Protein AF-A0A1I1UMF0-F1 (afdb_monomer_lite)

Foldseek 3Di:
DDDDDDDDPDDDDDPPPPPPQFDQDPFKGWLDKDLLLWQDDDPNHRDFQFFAWDAPDQQWIWTAGQPFQKIFIWRQDDNARDGDIDGPDMDGDDDDHDDADDDWAFACPPADDCVVPPDCVVPDPNNDTDTDDRGDPLSGNQSPAAFLDDDSHSSDARWRYKDKADAHCDDPLGRFIWMKIWHGQNPDPRRTTMITIMRGDRPDNPD

Sequence (207 aa):
MAVAVAAGLGGWWLAGSGNEDRACSPEVSLVDYSDALDKVGHGGRPVAGLSAMAFTGPGRALILADKTPVVYEVGLGGTGRELAPEITDSTALRDTGGVPLRLYALSLAEAPDVSGVASLYGAPPDVFPHKRLPADIADCPSLGATAREPQPNPLLDTIEGMTPGGAVADGADAGRRLLHLVSDDNAGSHQTTRLYALAVDLPDQTG

Organism: NCBI:txid910347

InterPro domains:
  IPR027372 Phytase-like domain [PF13449] (98-186)

pLDDT: mean 75.15, std 17.71, range [21.77, 94.19]

Secondary structure (DSSP, 8-state):
------------------SSTTEEETTEEEEEEE-TTTT-EETTEE---EEEEEEEETTEEEEEESSS-EEEEEE--SSSS----EEEEEEE------------EE--TT----TT-S--TT--GGGSPPEE----GGGS--TT---SS--SSTT-SEEEEEEEEEE--SSTTTTPEEEEEEEE-TT-TT----EEEEEE-PPP---

Structure (mmCIF, N/CA/C/O backbone):
data_AF-A0A1I1UMF0-F1
#
_entry.id   AF-A0A1I1UMF0-F1
#
loop_
_atom_site.group_PDB
_atom_site.id
_atom_site.type_symbol
_atom_site.label_atom_id
_atom_site.label_alt_id
_atom_site.label_comp_id
_atom_site.label_asym_id
_atom_site.label_entity_id
_atom_site.label_seq_id
_atom_site.pdbx_PDB_ins_code
_atom_site.Cartn_x
_atom_site.Cartn_y
_atom_site.Cartn_z
_atom_site.occupancy
_atom_site.B_iso_or_equiv
_atom_site.auth_seq_id
_atom_site.auth_comp_id
_atom_site.auth_asym_id
_atom_site.auth_atom_id
_atom_site.pdbx_PDB_model_num
ATOM 1 N N . MET A 1 1 ? -32.240 11.174 -59.531 1.00 31.05 1 MET A N 1
ATOM 2 C CA . MET A 1 1 ? -32.965 12.405 -59.151 1.00 31.05 1 MET A CA 1
ATOM 3 C C . MET A 1 1 ? -32.540 12.733 -57.726 1.00 31.05 1 MET A C 1
ATOM 5 O O . MET A 1 1 ? -32.612 11.846 -56.888 1.00 31.05 1 MET A O 1
ATOM 9 N N . ALA A 1 2 ? -31.945 13.904 -57.497 1.00 26.91 2 ALA A N 1
ATOM 10 C CA . ALA A 1 2 ? -31.337 14.289 -56.220 1.00 26.91 2 ALA A CA 1
ATOM 11 C C . ALA A 1 2 ? -32.382 14.770 -55.204 1.00 26.91 2 ALA A C 1
ATOM 13 O O . ALA A 1 2 ? -33.321 15.431 -55.632 1.00 26.91 2 ALA A O 1
ATOM 14 N N . VAL A 1 3 ? -32.144 14.545 -53.903 1.00 23.70 3 VAL A N 1
ATOM 15 C CA . VAL A 1 3 ? -32.354 15.532 -52.821 1.00 23.70 3 VAL A CA 1
ATOM 16 C C . VAL A 1 3 ? -31.358 15.237 -51.689 1.00 23.70 3 VAL A C 1
ATOM 18 O O . VAL A 1 3 ? -31.217 14.093 -51.265 1.00 23.70 3 VAL A O 1
ATOM 21 N N . ALA A 1 4 ? -30.693 16.283 -51.201 1.00 21.77 4 ALA A N 1
ATOM 22 C CA . ALA A 1 4 ? -29.981 16.345 -49.927 1.00 21.77 4 ALA A CA 1
ATOM 23 C C . ALA A 1 4 ? -30.646 17.420 -49.051 1.00 21.77 4 ALA A C 1
ATOM 25 O O . ALA A 1 4 ? -31.061 18.430 -49.613 1.00 21.77 4 ALA A O 1
ATOM 26 N N . VAL A 1 5 ? -30.677 17.252 -47.719 1.00 25.55 5 VAL A N 1
ATOM 27 C CA . VAL A 1 5 ? -30.711 18.346 -46.717 1.00 25.55 5 VAL A CA 1
ATOM 28 C C . VAL A 1 5 ? -29.994 17.882 -45.436 1.00 25.55 5 VAL A C 1
ATOM 30 O O . VAL A 1 5 ? -30.019 16.701 -45.099 1.00 25.55 5 VAL A O 1
ATOM 33 N N . ALA A 1 6 ? -29.318 18.823 -44.773 1.00 27.77 6 ALA A N 1
ATOM 34 C CA . ALA A 1 6 ? -28.280 18.656 -43.760 1.00 27.77 6 ALA A CA 1
ATOM 35 C C . ALA A 1 6 ? -28.700 18.995 -42.308 1.00 27.77 6 ALA A C 1
ATOM 37 O O . ALA A 1 6 ? -29.717 19.639 -42.076 1.00 27.77 6 ALA A O 1
ATOM 38 N N . ALA A 1 7 ? -27.766 18.665 -41.402 1.00 31.23 7 ALA A N 1
ATOM 39 C CA . ALA A 1 7 ? -27.430 19.266 -40.102 1.00 31.23 7 ALA A CA 1
ATOM 40 C C . ALA A 1 7 ? -28.297 18.973 -38.859 1.00 31.23 7 ALA A C 1
ATOM 42 O O . ALA A 1 7 ? -29.387 19.499 -38.670 1.00 31.23 7 ALA A O 1
ATOM 43 N N . GLY A 1 8 ? -27.667 18.258 -37.922 1.00 27.25 8 GLY A N 1
ATOM 44 C CA . GLY A 1 8 ? -27.933 18.308 -36.489 1.00 27.25 8 GLY A CA 1
ATOM 45 C C . GLY A 1 8 ? -26.649 17.960 -35.735 1.00 27.25 8 GLY A C 1
ATOM 46 O O . GLY A 1 8 ? -26.326 16.788 -35.573 1.00 27.25 8 GLY A O 1
ATOM 47 N N . LEU A 1 9 ? -25.889 18.976 -35.318 1.00 49.28 9 LEU A N 1
ATOM 48 C CA . LEU A 1 9 ? -24.845 18.826 -34.303 1.00 49.28 9 LEU A CA 1
ATOM 49 C C . LEU A 1 9 ? -25.555 18.638 -32.960 1.00 49.28 9 LEU A C 1
ATOM 51 O O . LEU A 1 9 ? -26.065 19.594 -32.383 1.00 49.28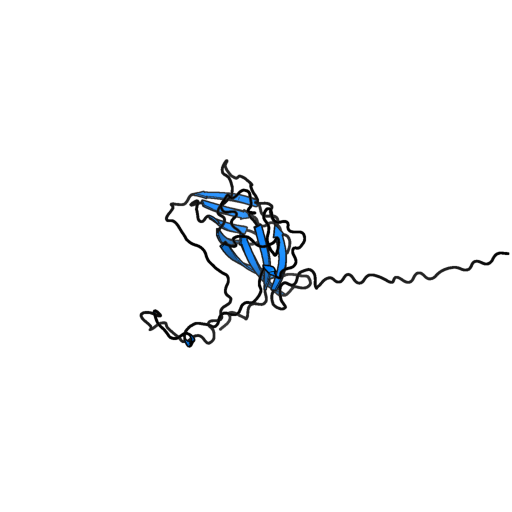 9 LEU A O 1
ATOM 55 N N . GLY A 1 10 ? -25.623 17.398 -32.492 1.00 33.56 10 GLY A N 1
ATOM 56 C CA . GLY A 1 10 ? -26.129 17.046 -31.172 1.00 33.56 10 GLY A CA 1
ATOM 57 C C . GLY A 1 10 ? -25.308 15.881 -30.656 1.00 33.56 10 GLY A C 1
ATOM 58 O O . GLY A 1 10 ? -25.445 14.768 -31.155 1.00 33.56 10 GLY A O 1
ATOM 59 N N . GLY A 1 11 ? -24.402 16.168 -29.722 1.00 43.94 11 GLY A N 1
ATOM 60 C CA . GLY A 1 11 ? -23.523 15.186 -29.105 1.00 43.94 11 GLY A CA 1
ATOM 61 C C . GLY A 1 11 ? -24.309 14.185 -28.273 1.00 43.94 11 GLY A C 1
ATOM 62 O O . GLY A 1 11 ? -25.081 14.576 -27.403 1.00 43.94 11 GLY A O 1
ATOM 63 N N . TRP A 1 12 ? -24.093 12.906 -28.553 1.00 35.22 12 TRP A N 1
ATOM 64 C CA . TRP A 1 12 ? -24.495 11.796 -27.704 1.00 35.22 12 TRP A CA 1
ATOM 65 C C . TRP A 1 12 ? -23.378 10.747 -27.748 1.00 35.22 12 TRP A C 1
ATOM 67 O O . TRP A 1 12 ? -22.776 10.542 -28.803 1.00 35.22 12 TRP A O 1
ATOM 77 N N . TRP A 1 13 ? -23.186 10.085 -26.600 1.00 34.31 13 TRP A N 1
ATOM 78 C CA . TRP A 1 13 ? -22.324 8.920 -26.328 1.00 34.31 13 TRP A CA 1
ATOM 79 C C . TRP A 1 13 ? -20.825 9.279 -26.194 1.00 34.31 13 TRP A C 1
ATOM 81 O O . TRP A 1 13 ? -20.196 9.703 -27.151 1.00 34.31 13 TRP A O 1
ATOM 91 N N . LEU A 1 14 ? -20.161 9.190 -25.037 1.00 39.47 14 LEU A N 1
ATOM 92 C CA . LEU A 1 14 ? -20.304 8.289 -23.892 1.00 39.47 14 LEU A CA 1
ATOM 93 C C . LEU A 1 14 ? -20.134 9.080 -22.583 1.00 39.47 14 LEU A C 1
ATOM 95 O O . LEU A 1 14 ? -19.123 9.753 -22.389 1.00 39.47 14 LEU A O 1
ATOM 99 N N . ALA A 1 15 ? -21.088 8.956 -21.662 1.00 40.22 15 ALA A N 1
ATOM 100 C CA . ALA A 1 15 ? -20.767 9.126 -20.253 1.00 40.22 15 ALA A CA 1
ATOM 101 C C . ALA A 1 15 ? -19.815 7.976 -19.896 1.00 40.22 15 ALA A C 1
ATOM 103 O O . ALA A 1 15 ? -20.229 6.819 -19.886 1.00 40.22 15 ALA A O 1
ATOM 104 N N . GLY A 1 16 ? -18.529 8.280 -19.713 1.00 34.62 16 GLY A N 1
ATOM 105 C CA . GLY A 1 16 ? -17.573 7.312 -19.192 1.00 34.62 16 GLY A CA 1
ATOM 106 C C . GLY A 1 16 ? -18.023 6.876 -17.801 1.00 34.62 16 GLY A C 1
ATOM 107 O O . GLY A 1 16 ? -18.199 7.709 -16.912 1.00 34.62 16 GLY A O 1
ATOM 108 N N . SER A 1 17 ? -18.241 5.576 -17.644 1.00 44.75 17 SER A N 1
ATOM 109 C CA . SER A 1 17 ? -18.496 4.858 -16.397 1.00 44.75 17 SER A CA 1
ATOM 110 C C . SER A 1 17 ? -17.285 4.962 -15.464 1.00 44.75 17 SER A C 1
ATOM 112 O O . SER A 1 17 ? -16.497 4.039 -15.338 1.00 44.75 17 SER A O 1
ATOM 114 N N . GLY A 1 18 ? -17.078 6.121 -14.847 1.00 46.53 18 GLY A N 1
ATOM 115 C CA . GLY A 1 18 ? -15.848 6.423 -14.109 1.00 46.53 18 GLY A CA 1
ATOM 116 C C . GLY A 1 18 ? -15.833 6.023 -12.633 1.00 46.53 18 GLY A C 1
ATOM 117 O O . GLY A 1 18 ? -15.130 6.688 -11.879 1.00 46.53 18 GLY A O 1
ATOM 118 N N . ASN A 1 19 ? -16.617 5.032 -12.190 1.00 49.53 19 ASN A N 1
ATOM 119 C CA . ASN A 1 19 ? -16.706 4.723 -10.751 1.00 49.53 19 ASN A CA 1
ATOM 120 C C . ASN A 1 19 ? -16.691 3.233 -10.368 1.00 49.53 19 ASN A C 1
ATOM 122 O O . ASN A 1 19 ? -16.415 2.920 -9.216 1.00 49.53 19 ASN A O 1
ATOM 126 N N . GLU A 1 20 ? -16.937 2.306 -11.298 1.00 52.66 20 GLU A N 1
ATOM 127 C CA . GLU A 1 20 ? -16.911 0.862 -10.994 1.00 52.66 20 GLU A CA 1
ATOM 128 C C . GLU A 1 20 ? -15.515 0.243 -11.186 1.00 52.66 20 GLU A C 1
ATOM 130 O O . GLU A 1 20 ? -15.185 -0.747 -10.543 1.00 52.66 20 GLU A O 1
ATOM 135 N N . ASP A 1 21 ? -14.638 0.884 -11.964 1.00 66.69 21 ASP A N 1
ATOM 136 C CA . ASP A 1 21 ? -13.335 0.318 -12.351 1.00 66.69 21 ASP A CA 1
ATOM 137 C C . ASP A 1 21 ? -12.251 0.380 -11.256 1.00 66.69 21 ASP A C 1
ATOM 139 O O . ASP A 1 21 ? -11.121 -0.042 -11.493 1.00 66.69 21 ASP A O 1
ATOM 143 N N . ARG A 1 22 ? -12.553 0.917 -10.063 1.00 74.56 22 ARG A N 1
ATOM 144 C CA . ARG A 1 22 ? -11.583 1.088 -8.954 1.00 74.56 22 ARG A CA 1
ATOM 145 C C . ARG A 1 22 ? -12.045 0.549 -7.600 1.00 74.56 22 ARG A C 1
ATOM 147 O O . ARG A 1 22 ? -11.236 0.459 -6.680 1.00 74.56 22 ARG A O 1
ATOM 154 N N . ALA A 1 23 ? -13.322 0.215 -7.435 1.00 86.00 23 ALA A N 1
ATOM 155 C CA . ALA A 1 23 ? -13.858 -0.203 -6.143 1.00 86.00 23 ALA A CA 1
ATOM 156 C C . ALA A 1 23 ? -13.515 -1.670 -5.844 1.00 86.00 23 ALA A C 1
ATOM 158 O O . ALA A 1 23 ? -13.840 -2.550 -6.631 1.00 86.00 23 ALA A O 1
ATOM 159 N N . CYS A 1 24 ? -12.893 -1.928 -4.692 1.00 82.38 24 CYS A N 1
ATOM 160 C CA . CYS A 1 24 ? -12.729 -3.281 -4.150 1.00 82.38 24 CYS A CA 1
ATOM 161 C C . CYS A 1 24 ? -13.938 -3.673 -3.285 1.00 82.38 24 CYS A C 1
ATOM 163 O O . CYS A 1 24 ? -14.332 -4.831 -3.219 1.00 82.38 24 CYS A O 1
ATOM 165 N N . SER A 1 25 ? -14.519 -2.686 -2.599 1.00 83.56 25 SER A N 1
ATOM 166 C CA . SER A 1 25 ? -15.743 -2.773 -1.803 1.00 83.56 25 SER A CA 1
ATOM 167 C C . SER A 1 25 ? -16.380 -1.376 -1.699 1.00 83.56 25 SER A C 1
ATOM 169 O O . SER A 1 25 ? -15.766 -0.395 -2.132 1.00 83.56 25 SER A O 1
ATOM 171 N N . PRO A 1 26 ? -17.586 -1.223 -1.121 1.00 82.19 26 PRO A N 1
ATOM 172 C CA . PRO A 1 26 ? -18.145 0.102 -0.849 1.00 82.19 26 PRO A CA 1
ATOM 173 C C . PRO A 1 26 ? -17.230 0.972 0.028 1.00 82.19 26 PRO A C 1
ATOM 175 O O . PRO A 1 26 ? -17.191 2.186 -0.143 1.00 82.19 26 PRO A O 1
ATOM 178 N N . GLU A 1 27 ? -16.468 0.362 0.944 1.00 81.06 27 GLU A N 1
ATOM 179 C CA . GLU A 1 27 ? -15.586 1.061 1.887 1.00 81.06 27 GLU A CA 1
ATOM 180 C C . GLU A 1 27 ? -14.113 1.115 1.461 1.00 81.06 27 GLU A C 1
ATOM 182 O O . GLU A 1 27 ? -13.313 1.735 2.170 1.00 81.06 27 GLU A O 1
ATOM 187 N N . VAL A 1 28 ? -13.734 0.523 0.319 1.00 81.25 28 VAL A N 1
ATOM 188 C CA . VAL A 1 28 ? -12.343 0.513 -0.169 1.00 81.25 28 VAL A CA 1
ATOM 189 C C . VAL A 1 28 ? -12.262 0.611 -1.693 1.00 81.25 28 VAL A C 1
ATOM 191 O O . VAL A 1 28 ? -12.871 -0.179 -2.413 1.00 81.25 28 VAL A O 1
ATOM 194 N N . SER A 1 29 ? -11.426 1.518 -2.197 1.00 88.06 29 SER A N 1
ATOM 195 C CA . SER A 1 29 ? -11.127 1.637 -3.632 1.00 88.06 29 SER A CA 1
ATOM 196 C C . SER A 1 29 ? -9.621 1.671 -3.886 1.00 88.06 29 SER A C 1
ATOM 198 O O . SER A 1 29 ? -8.889 2.358 -3.176 1.00 88.06 29 SER A O 1
ATOM 200 N N . LEU A 1 30 ? -9.148 0.942 -4.899 1.00 86.31 30 LEU A N 1
ATOM 201 C CA . LEU A 1 30 ? -7.756 0.979 -5.342 1.00 86.31 30 LEU A CA 1
ATOM 202 C C . LEU A 1 30 ? -7.518 2.245 -6.173 1.00 86.31 30 LEU A C 1
ATOM 204 O O . LEU A 1 30 ? -8.124 2.453 -7.224 1.00 86.31 30 LEU A O 1
ATOM 208 N N . VAL A 1 31 ? -6.651 3.115 -5.662 1.00 86.56 31 VAL A N 1
ATOM 209 C CA . VAL A 1 31 ? -6.335 4.422 -6.245 1.00 86.56 31 VAL A CA 1
ATOM 210 C C . VAL A 1 31 ? -5.283 4.289 -7.338 1.00 86.56 31 VAL A C 1
ATOM 212 O O . VAL A 1 31 ? -5.498 4.832 -8.421 1.00 86.56 31 VAL A O 1
ATOM 215 N N . ASP A 1 32 ? -4.187 3.585 -7.041 1.00 87.19 32 ASP A N 1
ATOM 216 C CA . ASP A 1 32 ? -3.065 3.340 -7.950 1.00 87.19 32 ASP A CA 1
ATOM 217 C C . ASP A 1 32 ? -2.189 2.173 -7.455 1.00 87.19 32 ASP A C 1
ATOM 219 O O . ASP A 1 32 ? -2.265 1.782 -6.281 1.00 87.19 32 ASP A O 1
ATOM 223 N N . TYR A 1 33 ? -1.345 1.636 -8.338 1.00 89.69 33 TYR A N 1
ATOM 224 C CA . TYR A 1 33 ? -0.281 0.695 -7.992 1.00 89.69 33 TYR A CA 1
ATOM 225 C C . TYR A 1 33 ? 1.004 1.020 -8.758 1.00 89.69 33 TYR A C 1
ATOM 227 O O . TYR A 1 33 ? 0.965 1.552 -9.864 1.00 89.69 33 TYR A O 1
ATOM 235 N N . SER A 1 34 ? 2.156 0.661 -8.190 1.00 91.19 34 SER A N 1
ATOM 236 C CA . SER A 1 34 ? 3.435 0.835 -8.876 1.00 91.19 34 SER A CA 1
ATOM 237 C C . SER A 1 34 ? 4.378 -0.338 -8.656 1.00 91.19 34 SER A C 1
ATOM 239 O O . SER A 1 34 ? 4.617 -0.750 -7.519 1.00 91.19 34 SER A O 1
ATOM 241 N N . ASP A 1 35 ? 4.953 -0.803 -9.764 1.00 91.25 35 ASP A N 1
ATOM 242 C CA . ASP A 1 35 ? 5.994 -1.834 -9.826 1.00 91.25 35 ASP A CA 1
ATOM 243 C C . ASP A 1 35 ? 7.382 -1.197 -10.065 1.00 91.25 35 ASP A C 1
ATOM 245 O O . ASP A 1 35 ? 8.331 -1.872 -10.451 1.00 91.25 35 ASP A O 1
ATOM 249 N N . ALA A 1 36 ? 7.532 0.122 -9.869 1.00 92.38 36 ALA A N 1
ATOM 250 C CA . ALA A 1 36 ? 8.767 0.848 -10.195 1.00 92.38 36 ALA A CA 1
ATOM 251 C C . ALA A 1 36 ? 9.984 0.435 -9.347 1.00 92.38 36 ALA A C 1
ATOM 253 O O . ALA A 1 36 ? 11.118 0.702 -9.738 1.00 92.38 36 ALA A O 1
ATOM 254 N N . LEU A 1 37 ? 9.759 -0.228 -8.209 1.00 91.62 37 LEU A N 1
ATOM 255 C CA . LEU A 1 37 ? 10.816 -0.812 -7.381 1.00 91.62 37 LEU A CA 1
ATOM 256 C C . LEU A 1 37 ? 11.057 -2.302 -7.680 1.00 91.62 37 LEU A C 1
ATOM 258 O O . LEU A 1 37 ? 11.921 -2.916 -7.054 1.00 91.62 37 LEU A O 1
ATOM 262 N N . ASP A 1 38 ? 10.331 -2.902 -8.625 1.00 90.19 38 ASP A N 1
ATOM 263 C CA . ASP A 1 38 ? 10.491 -4.316 -8.948 1.00 90.19 38 ASP A CA 1
ATOM 264 C C . ASP A 1 38 ? 11.866 -4.583 -9.570 1.00 90.19 38 ASP A C 1
ATOM 266 O O . ASP A 1 38 ? 12.233 -4.042 -10.616 1.00 90.19 38 ASP A O 1
ATOM 270 N N . LYS A 1 39 ? 12.641 -5.439 -8.899 1.00 88.94 39 LYS A N 1
ATOM 271 C CA . LYS A 1 39 ? 13.998 -5.856 -9.294 1.00 88.94 39 LYS A CA 1
ATOM 272 C C . LYS A 1 39 ? 14.975 -4.699 -9.529 1.00 88.94 39 LYS A C 1
ATOM 274 O O . LYS A 1 39 ? 15.965 -4.864 -10.249 1.00 88.94 39 LYS A O 1
ATOM 279 N N . VAL A 1 40 ? 14.741 -3.544 -8.910 1.00 90.75 40 VAL A N 1
ATOM 280 C CA . VAL A 1 40 ? 15.705 -2.441 -8.936 1.00 90.75 40 VAL A CA 1
ATOM 281 C C . VAL A 1 40 ? 16.848 -2.696 -7.954 1.00 90.75 40 VAL A C 1
ATOM 283 O O . VAL A 1 40 ? 16.750 -3.505 -7.031 1.00 90.75 40 VAL A O 1
ATOM 286 N N . GLY A 1 41 ? 17.967 -2.005 -8.159 1.00 87.31 41 GLY A N 1
ATOM 287 C CA . GLY A 1 41 ? 19.100 -2.024 -7.240 1.00 87.31 41 GLY A CA 1
ATOM 288 C C . GLY A 1 41 ? 19.403 -0.632 -6.700 1.00 87.31 41 GLY A C 1
ATOM 289 O O . GLY A 1 41 ? 19.242 0.359 -7.407 1.00 87.31 41 GLY A O 1
ATOM 290 N N . HIS A 1 42 ? 19.902 -0.561 -5.468 1.00 87.25 42 HIS A N 1
ATOM 291 C CA . HIS A 1 42 ? 20.393 0.666 -4.845 1.00 87.25 42 HIS A CA 1
ATOM 292 C C . HIS A 1 42 ? 21.724 0.385 -4.134 1.00 87.25 42 HIS A C 1
ATOM 294 O O . HIS A 1 42 ? 21.885 -0.643 -3.475 1.00 87.25 42 HIS A O 1
ATOM 300 N N . GLY A 1 43 ? 22.725 1.253 -4.316 1.00 83.12 43 GLY A N 1
ATOM 301 C CA . GLY A 1 43 ? 24.051 1.062 -3.706 1.00 83.12 43 GLY A CA 1
ATOM 302 C C . GLY A 1 43 ? 24.738 -0.265 -4.076 1.00 83.12 43 GLY A C 1
ATOM 303 O O . GLY A 1 43 ? 25.481 -0.824 -3.272 1.00 83.12 43 GLY A O 1
ATOM 304 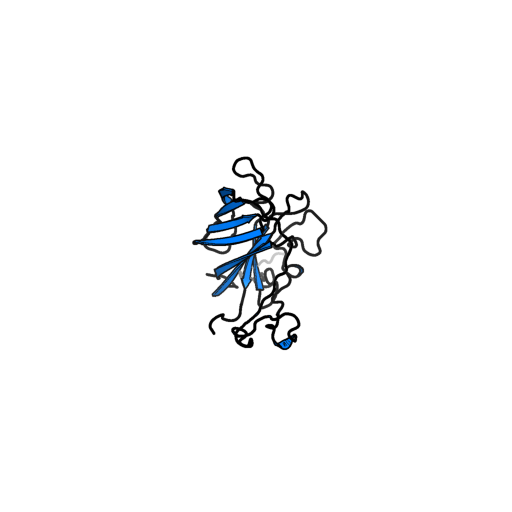N N . GLY A 1 44 ? 24.460 -0.807 -5.270 1.00 81.69 44 GLY A N 1
ATOM 305 C CA . GLY A 1 44 ? 25.000 -2.093 -5.733 1.00 81.69 44 GLY A CA 1
ATOM 306 C C . GLY A 1 44 ? 24.348 -3.333 -5.107 1.00 81.69 44 GLY A C 1
ATOM 307 O O . GLY A 1 44 ? 24.864 -4.436 -5.283 1.00 81.69 44 GLY A O 1
ATOM 308 N N . ARG A 1 45 ? 23.233 -3.176 -4.384 1.00 80.50 45 ARG A N 1
ATOM 309 C CA . ARG A 1 45 ? 22.452 -4.272 -3.799 1.00 80.50 45 ARG A CA 1
ATOM 310 C C . ARG A 1 45 ? 21.048 -4.305 -4.406 1.00 80.50 45 ARG A C 1
ATOM 312 O O . ARG A 1 45 ? 20.497 -3.234 -4.657 1.00 80.50 45 ARG A O 1
ATOM 319 N N . PRO A 1 46 ? 20.460 -5.489 -4.631 1.00 84.81 46 PRO A N 1
ATOM 320 C CA . PRO A 1 46 ? 19.046 -5.596 -4.971 1.00 84.81 46 PRO A CA 1
ATOM 321 C C . PRO A 1 46 ? 18.173 -4.967 -3.882 1.00 84.81 46 PRO A C 1
ATOM 323 O O . PRO A 1 46 ? 18.484 -5.083 -2.695 1.00 84.81 46 PRO A O 1
ATOM 326 N N . VAL A 1 47 ? 17.094 -4.311 -4.293 1.00 86.75 47 VAL A N 1
ATOM 327 C CA . VAL A 1 47 ? 16.001 -3.901 -3.410 1.00 86.75 47 VAL A CA 1
ATOM 328 C C . VAL A 1 47 ? 15.023 -5.069 -3.344 1.00 86.75 47 VAL A C 1
ATOM 330 O O . VAL A 1 47 ? 14.476 -5.466 -4.368 1.00 86.75 47 VAL A O 1
ATOM 333 N N . ALA A 1 48 ? 14.872 -5.651 -2.156 1.00 83.19 48 ALA A N 1
ATOM 334 C CA . ALA A 1 48 ? 14.049 -6.830 -1.888 1.00 83.19 48 ALA A CA 1
ATOM 335 C C . ALA A 1 48 ? 13.726 -6.899 -0.386 1.00 83.19 48 ALA A C 1
ATOM 337 O O . ALA A 1 48 ? 14.369 -6.209 0.415 1.00 83.19 48 ALA A O 1
ATOM 338 N N . GLY A 1 49 ? 12.789 -7.753 0.015 1.00 78.50 49 GLY A N 1
ATOM 339 C CA . GLY A 1 49 ? 12.454 -7.971 1.427 1.00 78.50 49 GLY A CA 1
ATOM 340 C C . GLY A 1 49 ? 11.531 -6.905 2.020 1.00 78.50 49 GLY A C 1
ATOM 341 O O . GLY A 1 49 ? 11.478 -6.782 3.238 1.00 78.50 49 GLY A O 1
ATOM 342 N N . LEU A 1 50 ? 10.893 -6.047 1.216 1.00 85.62 50 LEU A N 1
ATOM 343 C CA . LEU A 1 50 ? 10.237 -4.818 1.691 1.00 85.62 50 LEU A CA 1
ATOM 344 C C . LEU A 1 50 ? 8.980 -5.112 2.524 1.00 85.62 50 LEU A C 1
ATOM 346 O O . LEU A 1 50 ? 7.940 -5.452 1.970 1.00 85.62 50 LEU A O 1
ATOM 350 N N . SER A 1 51 ? 9.057 -4.898 3.842 1.00 77.25 51 SER A N 1
ATOM 351 C CA . SER A 1 51 ? 8.096 -5.523 4.761 1.00 77.25 51 SER A CA 1
ATOM 352 C C . SER A 1 51 ? 7.465 -4.618 5.805 1.00 77.25 51 SER A C 1
ATOM 354 O O . SER A 1 51 ? 6.408 -4.927 6.329 1.00 77.25 51 SER A O 1
ATOM 356 N N . ALA A 1 52 ? 8.045 -3.470 6.131 1.00 79.44 52 ALA A N 1
ATOM 357 C CA . ALA A 1 52 ? 7.384 -2.513 7.015 1.00 79.44 52 ALA A CA 1
ATOM 358 C C . ALA A 1 52 ? 7.588 -1.104 6.490 1.00 79.44 52 ALA A C 1
ATOM 360 O O . ALA A 1 52 ? 8.701 -0.739 6.149 1.00 79.44 52 ALA A O 1
ATOM 361 N N . MET A 1 53 ? 6.526 -0.302 6.435 1.00 86.56 53 MET A N 1
ATOM 362 C CA . MET A 1 53 ? 6.569 1.058 5.901 1.00 86.56 53 MET A CA 1
ATOM 363 C C . MET A 1 53 ? 6.111 2.065 6.959 1.00 86.56 53 MET A C 1
ATOM 365 O O . MET A 1 53 ? 5.161 1.805 7.692 1.00 86.56 53 MET A O 1
ATOM 369 N N . ALA A 1 54 ? 6.752 3.232 7.007 1.00 83.44 54 ALA A N 1
ATOM 370 C CA . ALA A 1 54 ? 6.324 4.369 7.817 1.00 83.44 54 ALA A CA 1
ATOM 371 C C . ALA A 1 54 ? 6.543 5.690 7.071 1.00 83.44 54 ALA A C 1
AT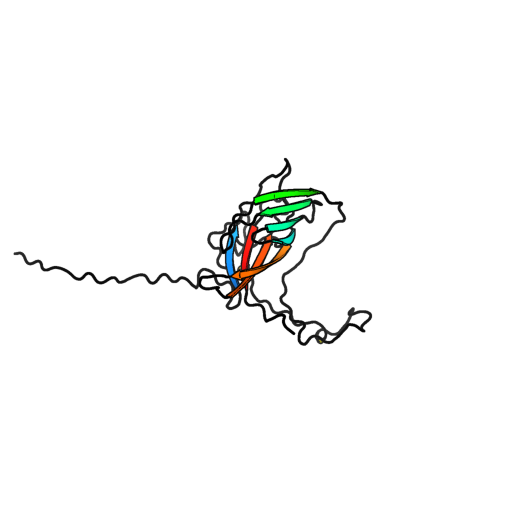OM 373 O O . ALA A 1 54 ? 7.600 5.902 6.484 1.00 83.44 54 ALA A O 1
ATOM 374 N N . PHE A 1 55 ? 5.583 6.613 7.121 1.00 83.31 55 PHE A N 1
ATOM 375 C CA . PHE A 1 55 ? 5.770 7.952 6.555 1.00 83.31 55 PHE A CA 1
ATOM 376 C C . PHE A 1 55 ? 6.753 8.796 7.369 1.00 83.31 55 PHE A C 1
ATOM 378 O O . PHE A 1 55 ? 6.696 8.829 8.597 1.00 83.31 55 PHE A O 1
ATOM 385 N N . THR A 1 56 ? 7.600 9.552 6.671 1.00 81.19 56 THR A N 1
ATOM 386 C CA . THR A 1 56 ? 8.474 10.580 7.267 1.00 81.19 56 THR A CA 1
ATOM 387 C C . THR A 1 56 ? 8.103 11.996 6.837 1.00 81.19 56 THR A C 1
ATOM 389 O O . THR A 1 56 ? 8.580 12.967 7.422 1.00 81.19 56 THR A O 1
ATOM 392 N N . GLY A 1 57 ? 7.221 12.133 5.845 1.00 81.81 57 GLY A N 1
ATOM 393 C CA . GLY A 1 57 ? 6.674 13.405 5.389 1.00 81.81 57 GLY A CA 1
ATOM 394 C C . GLY A 1 57 ? 5.814 13.243 4.133 1.00 81.81 57 GLY A C 1
ATOM 395 O O . GLY A 1 57 ? 5.631 12.122 3.652 1.00 81.81 57 GLY A O 1
ATOM 396 N N . PRO A 1 58 ? 5.285 14.348 3.576 1.00 81.06 58 PRO A N 1
ATOM 397 C CA . PRO A 1 58 ? 4.553 14.316 2.313 1.00 81.06 58 PRO A CA 1
ATOM 398 C C . PRO A 1 58 ? 5.390 13.657 1.209 1.00 81.06 58 PRO A C 1
ATOM 400 O O . PRO A 1 58 ? 6.507 14.097 0.939 1.00 81.06 58 PRO A O 1
ATOM 403 N N . GLY A 1 59 ? 4.864 12.584 0.612 1.00 85.50 59 GLY A N 1
ATOM 404 C CA . GLY A 1 59 ? 5.539 11.838 -0.454 1.00 85.50 59 GLY A CA 1
ATOM 405 C C . GLY A 1 59 ? 6.831 11.130 -0.027 1.00 85.50 59 GLY A C 1
ATOM 406 O O . GLY A 1 59 ? 7.635 10.797 -0.892 1.00 85.50 59 GLY A O 1
ATOM 407 N N . ARG A 1 60 ? 7.068 10.918 1.277 1.00 88.12 60 ARG A N 1
ATOM 408 C CA . ARG A 1 60 ? 8.292 10.283 1.795 1.00 88.12 60 ARG A CA 1
ATOM 409 C C . ARG A 1 60 ? 7.986 9.194 2.811 1.00 88.12 60 ARG A C 1
ATOM 411 O O . ARG A 1 60 ? 7.257 9.433 3.774 1.00 88.12 60 ARG A O 1
ATOM 418 N N . ALA A 1 61 ? 8.614 8.038 2.647 1.00 89.88 61 ALA A N 1
ATOM 419 C CA . ALA A 1 61 ? 8.499 6.908 3.554 1.00 89.88 61 ALA A CA 1
ATOM 420 C C . ALA A 1 61 ? 9.866 6.305 3.898 1.00 89.88 61 ALA A C 1
ATOM 422 O O . ALA A 1 61 ? 10.839 6.453 3.163 1.00 89.88 61 ALA A O 1
ATOM 423 N N . LEU A 1 62 ? 9.919 5.610 5.028 1.00 88.31 62 LEU A N 1
ATOM 424 C CA . LEU A 1 62 ? 10.929 4.614 5.352 1.00 88.31 62 LEU A CA 1
ATOM 425 C C . LEU A 1 62 ? 10.322 3.237 5.107 1.00 88.31 62 LEU A C 1
ATOM 427 O O . LEU A 1 62 ? 9.186 3.004 5.521 1.00 88.31 62 LEU A O 1
ATOM 431 N N . ILE A 1 63 ? 11.071 2.333 4.480 1.00 88.81 63 ILE A N 1
ATOM 432 C CA . ILE A 1 63 ? 10.687 0.930 4.320 1.00 88.81 63 ILE A CA 1
ATOM 433 C C . ILE A 1 63 ? 11.768 0.032 4.924 1.00 88.81 63 ILE A C 1
ATOM 435 O O . ILE A 1 63 ? 12.901 0.022 4.456 1.00 88.81 63 ILE A O 1
ATOM 439 N N . LEU A 1 64 ? 11.427 -0.715 5.967 1.00 81.69 64 LEU A N 1
ATOM 440 C CA . LEU A 1 64 ? 12.257 -1.746 6.577 1.00 81.69 64 LEU A CA 1
ATOM 441 C C . LEU A 1 64 ? 12.085 -3.071 5.828 1.00 81.69 64 LEU A C 1
ATOM 443 O O . LEU A 1 64 ? 10.956 -3.485 5.552 1.00 81.69 64 LEU A O 1
ATOM 447 N N . ALA A 1 65 ? 13.205 -3.738 5.556 1.00 81.38 65 ALA A N 1
ATOM 448 C CA . ALA A 1 65 ? 13.217 -5.096 5.044 1.00 81.38 65 ALA A CA 1
ATOM 449 C C . ALA A 1 65 ? 13.245 -6.153 6.170 1.00 81.38 65 ALA A C 1
ATOM 451 O O . ALA A 1 65 ? 13.827 -5.920 7.229 1.00 81.38 65 ALA A O 1
ATOM 452 N N . ASP A 1 66 ? 12.602 -7.302 5.963 1.00 63.66 66 ASP A N 1
ATOM 453 C CA . ASP A 1 66 ? 12.426 -8.365 6.971 1.00 63.66 66 ASP A CA 1
ATOM 454 C C . ASP A 1 66 ? 13.608 -9.353 7.047 1.00 63.66 66 ASP A C 1
ATOM 456 O O . ASP A 1 66 ? 14.001 -9.783 8.132 1.00 63.66 66 ASP A O 1
ATOM 460 N N . LYS A 1 67 ? 14.196 -9.698 5.894 1.00 65.19 67 LYS A N 1
ATOM 461 C CA . LYS A 1 67 ? 15.288 -10.679 5.718 1.00 65.19 67 LYS A CA 1
ATOM 462 C C . LYS A 1 67 ? 16.641 -10.049 5.475 1.00 65.19 67 LYS A C 1
ATOM 464 O O . LYS A 1 67 ? 17.668 -10.727 5.480 1.00 65.19 67 LYS A O 1
ATOM 469 N N . THR A 1 68 ? 16.647 -8.749 5.225 1.00 65.00 68 THR A N 1
ATOM 470 C CA . THR A 1 68 ? 17.866 -7.961 5.221 1.00 65.00 68 THR A CA 1
ATOM 471 C C . THR A 1 68 ? 17.679 -6.856 6.235 1.00 65.00 68 THR A C 1
ATOM 473 O O . THR A 1 68 ? 16.631 -6.218 6.252 1.00 65.00 68 THR A O 1
ATOM 476 N N . PRO A 1 69 ? 18.661 -6.602 7.104 1.00 72.12 69 PRO A N 1
ATOM 477 C CA . PRO A 1 69 ? 18.507 -5.549 8.075 1.00 72.12 69 PRO A CA 1
ATOM 478 C C . PRO A 1 69 ? 18.808 -4.237 7.348 1.00 72.12 69 PRO A C 1
ATOM 480 O O . PRO A 1 69 ? 19.908 -3.714 7.447 1.00 72.12 69 PRO A O 1
ATOM 483 N N . VAL A 1 70 ? 17.887 -3.748 6.525 1.00 78.69 70 VAL A N 1
ATOM 484 C CA . VAL A 1 70 ? 18.036 -2.511 5.755 1.00 78.69 70 VAL A CA 1
ATOM 485 C C . VAL A 1 70 ? 16.756 -1.704 5.882 1.00 78.69 70 VAL A C 1
ATOM 487 O O . VAL A 1 70 ? 15.659 -2.237 5.756 1.00 78.69 70 VAL A O 1
ATOM 490 N N . VAL A 1 71 ? 16.908 -0.410 6.128 1.00 83.25 71 VAL A N 1
ATOM 491 C CA . VAL A 1 71 ? 15.845 0.581 5.998 1.00 83.25 71 VAL A CA 1
ATOM 492 C C . VAL A 1 71 ? 16.139 1.413 4.766 1.00 83.25 71 VAL A C 1
ATOM 494 O O . VAL A 1 71 ? 17.217 1.993 4.661 1.00 83.25 71 VAL A O 1
ATOM 497 N N . TYR A 1 72 ? 15.186 1.479 3.851 1.00 89.19 72 TYR A N 1
ATOM 498 C CA . TYR A 1 72 ? 15.226 2.323 2.670 1.00 89.19 72 TYR A CA 1
ATOM 499 C C . TYR A 1 72 ? 14.475 3.625 2.930 1.00 89.19 72 TYR A C 1
ATOM 501 O O . TYR A 1 72 ? 13.357 3.597 3.439 1.00 89.19 72 TYR A O 1
ATOM 509 N N . GLU A 1 73 ? 15.054 4.759 2.549 1.00 91.00 73 GLU A N 1
ATOM 510 C CA . GLU A 1 73 ? 14.287 5.984 2.334 1.00 91.00 73 GLU A CA 1
ATOM 511 C C . GLU A 1 73 ? 13.691 5.942 0.931 1.00 91.00 73 GLU A C 1
ATOM 513 O O . GLU A 1 73 ? 14.395 5.666 -0.041 1.00 91.00 73 GLU A O 1
ATOM 518 N N . VAL A 1 74 ? 12.390 6.203 0.832 1.00 91.69 74 VAL A N 1
ATOM 519 C CA . VAL A 1 74 ? 11.631 6.116 -0.413 1.00 91.69 74 VAL A CA 1
ATOM 520 C C . VAL A 1 74 ? 10.873 7.414 -0.637 1.00 91.69 74 VAL A C 1
ATOM 522 O O . VAL A 1 74 ? 10.062 7.829 0.196 1.00 91.69 74 VAL A O 1
ATOM 525 N N . GLY A 1 75 ? 11.117 8.053 -1.777 1.00 91.81 75 GLY A N 1
ATOM 526 C CA . GLY A 1 75 ? 10.219 9.069 -2.313 1.00 91.81 75 GLY A CA 1
ATOM 527 C C . GLY A 1 75 ? 9.082 8.361 -3.036 1.00 91.81 75 GLY A C 1
ATOM 528 O O . GLY A 1 75 ? 9.356 7.496 -3.848 1.00 91.81 75 GLY A O 1
ATOM 529 N N . LEU A 1 76 ? 7.824 8.683 -2.742 1.00 88.81 76 LEU A N 1
ATOM 530 C CA . LEU A 1 76 ? 6.656 8.013 -3.339 1.00 88.81 76 LEU A CA 1
ATOM 531 C C . LEU A 1 76 ? 6.163 8.675 -4.632 1.00 88.81 76 LEU A C 1
ATOM 533 O O . LEU A 1 76 ? 5.288 8.130 -5.301 1.00 88.81 76 LEU A O 1
ATOM 537 N N . GLY A 1 77 ? 6.733 9.831 -4.978 1.00 78.75 77 GLY A N 1
ATOM 538 C CA . GLY A 1 77 ? 6.292 10.645 -6.104 1.00 78.75 77 GLY A CA 1
ATOM 539 C C . GLY A 1 77 ? 4.996 11.408 -5.812 1.00 78.75 77 GLY A C 1
ATOM 540 O O . GLY A 1 77 ? 4.157 10.975 -5.028 1.00 78.75 77 GLY A O 1
ATOM 541 N N . GLY A 1 78 ? 4.859 12.582 -6.437 1.00 66.38 78 GLY A N 1
ATOM 542 C CA . GLY A 1 78 ? 3.649 13.407 -6.379 1.00 66.38 78 GLY A CA 1
ATOM 543 C C . GLY A 1 78 ? 3.198 13.849 -4.976 1.00 66.38 78 GLY A C 1
ATOM 544 O O . GLY A 1 78 ? 3.800 13.558 -3.947 1.00 66.38 78 GLY A O 1
ATOM 545 N N . THR A 1 79 ? 2.103 14.606 -4.930 1.00 57.41 79 THR A N 1
ATOM 546 C CA . THR A 1 79 ? 1.386 14.978 -3.694 1.00 57.41 79 THR A CA 1
ATOM 547 C C . THR A 1 79 ? -0.050 14.441 -3.706 1.00 57.41 79 THR A C 1
ATOM 549 O O . THR A 1 79 ? -0.931 15.034 -3.087 1.00 57.41 79 THR A O 1
ATOM 552 N N . GLY A 1 80 ? -0.320 13.380 -4.474 1.00 63.34 80 GLY A N 1
ATOM 553 C CA . GLY A 1 80 ? -1.679 12.991 -4.856 1.00 63.34 80 GLY A CA 1
ATOM 554 C C . GLY A 1 80 ? -1.858 11.492 -5.088 1.00 63.34 80 GLY A C 1
ATOM 555 O O . GLY A 1 80 ? -1.392 10.680 -4.300 1.00 63.34 80 GLY A O 1
ATOM 556 N N . ARG A 1 81 ? -2.602 11.148 -6.144 1.00 67.38 81 ARG A N 1
ATOM 557 C CA . ARG A 1 81 ? -3.089 9.787 -6.429 1.00 67.38 81 ARG A CA 1
ATOM 558 C C . ARG A 1 81 ? -2.102 8.897 -7.194 1.00 67.38 81 ARG A C 1
ATOM 560 O O . ARG A 1 81 ? -2.368 7.714 -7.297 1.00 67.38 81 ARG A O 1
ATOM 567 N N . GLU A 1 82 ? -1.029 9.457 -7.744 1.00 82.38 82 GLU A N 1
ATOM 568 C CA . GLU A 1 82 ? -0.070 8.750 -8.605 1.00 82.38 82 GLU A CA 1
ATOM 569 C C . GLU A 1 82 ? 1.151 8.290 -7.800 1.00 82.38 82 GLU A C 1
ATOM 571 O O . GLU A 1 82 ? 1.778 9.103 -7.117 1.00 82.38 82 GLU A O 1
ATOM 576 N N . LEU A 1 83 ? 1.484 7.001 -7.891 1.00 87.19 83 LEU A N 1
ATOM 577 C CA . LEU A 1 83 ? 2.642 6.389 -7.248 1.00 87.19 83 LEU A CA 1
ATOM 578 C C . LEU A 1 83 ? 3.815 6.273 -8.229 1.00 87.19 83 LEU A C 1
ATOM 580 O O . LEU A 1 83 ? 3.819 5.449 -9.144 1.00 87.19 83 LEU A O 1
ATOM 584 N N . ALA A 1 84 ? 4.877 7.031 -7.961 1.00 91.06 84 ALA A N 1
ATOM 585 C CA . ALA A 1 84 ? 6.156 6.939 -8.665 1.00 91.06 84 ALA A CA 1
ATOM 586 C C . ALA A 1 84 ? 7.304 6.753 -7.653 1.00 91.06 84 ALA A C 1
ATOM 588 O O . ALA A 1 84 ? 8.061 7.693 -7.399 1.00 91.06 84 ALA A O 1
ATOM 589 N N . PRO A 1 85 ? 7.402 5.570 -7.016 1.00 92.56 85 PRO A N 1
ATOM 590 C CA . PRO A 1 85 ? 8.346 5.337 -5.943 1.00 92.56 85 PRO A CA 1
ATOM 591 C C . PRO A 1 85 ? 9.795 5.221 -6.435 1.00 92.56 85 PRO A C 1
ATOM 593 O O . PRO A 1 85 ? 10.078 4.553 -7.427 1.00 92.56 85 PRO A O 1
ATOM 596 N N . GLU A 1 86 ? 10.721 5.812 -5.682 1.00 94.19 86 GLU A N 1
ATOM 597 C CA . GLU A 1 86 ? 12.168 5.760 -5.908 1.00 94.19 86 GLU A CA 1
ATOM 598 C C . GLU A 1 86 ? 12.910 5.597 -4.572 1.00 94.19 86 GLU A C 1
ATOM 600 O O . GLU A 1 86 ? 12.594 6.278 -3.593 1.00 94.19 86 GLU A O 1
ATOM 605 N N . ILE A 1 87 ? 13.920 4.718 -4.526 1.00 93.00 87 ILE A N 1
ATOM 606 C CA . ILE A 1 87 ? 14.821 4.612 -3.368 1.00 93.00 87 ILE A CA 1
ATOM 607 C C . ILE A 1 87 ? 15.768 5.812 -3.352 1.00 93.00 87 ILE A C 1
ATOM 609 O O . ILE A 1 87 ? 16.655 5.916 -4.201 1.00 93.00 87 ILE A O 1
ATOM 613 N N . THR A 1 88 ? 15.623 6.679 -2.353 1.00 92.88 88 THR A N 1
ATOM 614 C CA . THR A 1 88 ? 16.451 7.878 -2.196 1.00 92.88 88 THR A CA 1
ATOM 615 C C . THR A 1 88 ? 17.689 7.640 -1.334 1.00 92.88 88 THR A C 1
ATOM 617 O O . THR A 1 88 ? 18.707 8.285 -1.566 1.00 92.88 88 THR A O 1
ATOM 620 N N . ASP A 1 89 ? 17.622 6.729 -0.356 1.00 90.56 89 ASP A N 1
ATOM 621 C CA . ASP A 1 89 ? 18.762 6.346 0.497 1.00 90.56 89 ASP A CA 1
ATOM 622 C C . ASP A 1 89 ? 18.548 4.956 1.136 1.00 90.56 89 ASP A C 1
ATOM 624 O O . ASP A 1 89 ? 17.454 4.389 1.064 1.00 90.56 89 ASP A O 1
ATOM 628 N N . SER A 1 90 ? 19.575 4.392 1.784 1.00 88.25 90 SER A N 1
ATOM 629 C CA . SER A 1 90 ? 19.469 3.145 2.552 1.00 88.25 90 SER A CA 1
ATOM 630 C C . SER A 1 90 ? 20.426 3.069 3.750 1.00 88.25 90 SER A C 1
ATOM 632 O O . SER A 1 90 ? 21.587 3.461 3.680 1.00 88.25 90 SER A O 1
ATOM 634 N N . THR A 1 91 ? 19.956 2.489 4.857 1.00 83.44 91 THR A N 1
ATOM 635 C CA . THR A 1 91 ? 20.730 2.265 6.089 1.00 83.44 91 THR A CA 1
ATOM 636 C C . THR A 1 91 ? 20.656 0.805 6.521 1.00 83.44 91 THR A C 1
ATOM 638 O O . THR A 1 91 ? 19.567 0.271 6.704 1.00 83.44 91 THR A O 1
ATOM 641 N N . ALA A 1 92 ? 21.802 0.157 6.755 1.00 79.00 92 ALA A N 1
ATOM 642 C CA . ALA A 1 92 ? 21.845 -1.207 7.282 1.00 79.00 92 ALA A CA 1
ATOM 643 C C . ALA A 1 92 ? 21.714 -1.247 8.823 1.00 79.00 92 ALA A C 1
ATOM 645 O O . ALA A 1 92 ? 22.483 -0.610 9.543 1.00 79.00 92 ALA A O 1
ATOM 646 N N . LEU A 1 93 ? 20.758 -2.027 9.322 1.00 64.81 93 LEU A N 1
ATOM 647 C CA . LEU A 1 93 ? 20.511 -2.381 10.719 1.00 64.81 93 LEU A CA 1
ATOM 648 C C . LEU A 1 93 ? 21.216 -3.709 11.096 1.00 64.81 93 LEU A C 1
ATOM 650 O O . LEU A 1 93 ? 21.985 -4.268 10.315 1.00 64.81 93 LEU A O 1
ATOM 654 N N . ARG A 1 94 ? 20.962 -4.254 12.293 1.00 57.91 94 ARG A N 1
ATOM 655 C CA . ARG A 1 94 ? 21.475 -5.564 12.758 1.00 57.91 94 ARG A CA 1
ATOM 656 C C . ARG A 1 94 ? 20.304 -6.559 12.904 1.00 57.91 94 ARG A C 1
ATOM 658 O O . ARG A 1 94 ? 19.266 -6.160 13.413 1.00 57.91 94 ARG A O 1
ATOM 665 N N . ASP A 1 95 ? 20.476 -7.800 12.438 1.00 53.97 95 ASP A N 1
ATOM 666 C CA . ASP A 1 95 ? 19.421 -8.803 12.142 1.00 53.97 95 ASP A CA 1
ATOM 667 C C . ASP A 1 95 ? 19.003 -9.704 13.336 1.00 53.97 95 ASP A C 1
ATOM 669 O O . ASP A 1 95 ? 19.858 -10.069 14.149 1.00 53.97 95 ASP A O 1
ATOM 673 N N . THR A 1 96 ? 17.714 -10.092 13.416 1.00 44.12 96 THR A N 1
ATOM 674 C CA . THR A 1 96 ? 17.137 -11.043 14.402 1.00 44.12 96 THR A CA 1
ATOM 675 C C . THR A 1 96 ? 15.981 -11.968 13.915 1.00 44.12 96 THR A C 1
ATOM 677 O O . THR A 1 96 ? 15.438 -12.681 14.754 1.00 44.12 96 THR A O 1
ATOM 680 N N . GLY A 1 97 ? 15.631 -12.057 12.619 1.00 41.78 97 GLY A N 1
ATOM 681 C CA . GLY A 1 97 ? 14.712 -13.087 12.049 1.00 41.78 97 GLY A CA 1
ATOM 682 C C . GLY A 1 97 ? 13.188 -12.997 12.356 1.00 41.78 97 GLY A C 1
ATOM 683 O O . GLY A 1 97 ? 12.791 -12.712 13.484 1.00 41.78 97 GLY A O 1
ATOM 684 N N . GLY A 1 98 ? 12.313 -13.279 11.365 1.00 49.03 98 GLY A N 1
ATOM 685 C CA . GLY A 1 98 ? 10.838 -13.090 11.439 1.00 49.03 98 GLY A CA 1
ATOM 686 C C . GLY A 1 98 ? 9.938 -14.128 10.711 1.00 49.03 98 GLY A C 1
ATOM 687 O O . GLY A 1 98 ? 10.439 -15.098 10.145 1.00 49.03 98 GLY A O 1
ATOM 688 N N . VAL A 1 99 ? 8.600 -13.932 10.787 1.00 43.38 99 VAL A N 1
ATOM 689 C CA . VAL A 1 99 ? 7.465 -14.805 10.341 1.00 43.38 99 VAL A CA 1
ATOM 690 C C . VAL A 1 99 ? 6.223 -13.970 9.878 1.00 43.38 99 VAL A C 1
ATOM 692 O O . VAL A 1 99 ? 6.114 -12.829 10.320 1.00 43.38 99 VAL A O 1
ATOM 695 N N . PRO A 1 100 ? 5.266 -14.507 9.065 1.00 39.09 100 PRO A N 1
ATOM 696 C CA . PRO A 1 100 ? 4.271 -13.727 8.266 1.00 39.09 100 PRO A CA 1
ATOM 697 C C . PRO A 1 100 ? 2.911 -13.332 8.929 1.00 39.09 100 PRO A C 1
ATOM 699 O O . PRO A 1 100 ? 2.537 -13.895 9.963 1.00 39.09 100 PRO A O 1
ATOM 702 N N . LEU A 1 101 ? 2.132 -12.409 8.296 1.00 39.31 101 LEU A N 1
ATOM 703 C CA . LEU A 1 101 ? 0.905 -11.739 8.827 1.00 39.31 101 LEU A CA 1
ATOM 704 C C . LEU A 1 101 ? -0.293 -11.585 7.825 1.00 39.31 101 LEU A C 1
ATOM 706 O O . LEU A 1 101 ? -0.205 -11.946 6.659 1.00 39.31 101 LEU A O 1
ATOM 710 N N . ARG A 1 102 ? -1.454 -11.078 8.296 1.00 44.00 102 ARG A N 1
ATOM 711 C CA . ARG A 1 102 ? -2.734 -10.842 7.574 1.00 44.00 102 ARG A CA 1
ATOM 712 C C . ARG A 1 102 ? -3.372 -9.494 7.984 1.00 44.00 102 ARG A C 1
ATOM 714 O O . ARG A 1 102 ? -3.251 -9.117 9.147 1.00 44.00 102 ARG A O 1
ATOM 721 N N . LEU A 1 103 ? -4.157 -8.839 7.110 1.00 42.81 103 LEU A N 1
ATOM 722 C CA . LEU A 1 103 ? -4.792 -7.533 7.394 1.00 42.81 103 LEU A CA 1
ATOM 723 C C . LEU A 1 103 ? -6.174 -7.637 8.080 1.00 42.81 103 LEU A C 1
ATOM 725 O O . LEU A 1 103 ? -7.056 -8.404 7.675 1.00 42.81 103 LEU A O 1
ATOM 729 N N . TYR A 1 104 ? -6.359 -6.881 9.166 1.00 50.47 104 TYR A N 1
ATOM 730 C CA . TYR A 1 104 ? -7.553 -6.874 10.015 1.00 50.47 104 TYR A CA 1
ATOM 731 C C . TYR A 1 104 ? -7.913 -5.421 10.368 1.00 50.47 104 TYR A C 1
ATOM 733 O O . TYR A 1 104 ? -7.065 -4.703 10.886 1.00 50.47 104 TYR A O 1
ATOM 741 N N . ALA A 1 105 ? -9.1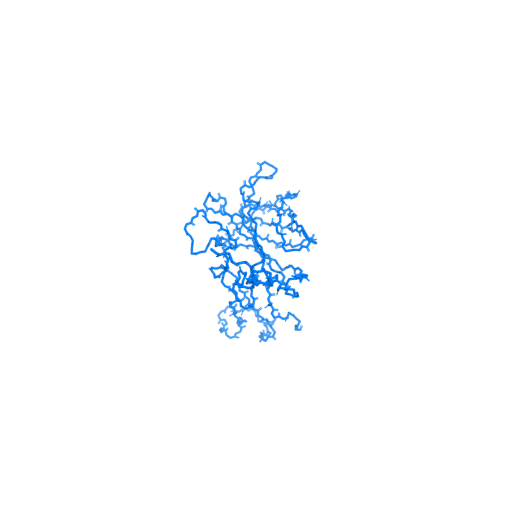58 -4.993 10.118 1.00 61.56 105 ALA A N 1
ATOM 742 C CA . ALA A 1 105 ? -9.687 -3.751 10.685 1.00 61.56 105 ALA A CA 1
ATOM 743 C C . ALA A 1 105 ? -10.420 -4.074 11.994 1.00 61.56 105 ALA A C 1
ATOM 745 O O . ALA A 1 105 ? -11.251 -4.987 12.036 1.00 61.56 105 ALA A O 1
ATOM 746 N N . LEU A 1 106 ? -10.092 -3.335 13.050 1.00 68.44 106 LEU A N 1
ATOM 747 C CA . LEU A 1 106 ? -10.621 -3.518 14.397 1.00 68.44 106 LEU A CA 1
ATOM 748 C C . LEU A 1 106 ? -10.856 -2.145 15.030 1.00 68.44 106 LEU A C 1
ATOM 750 O O . LEU A 1 106 ? -10.032 -1.245 14.884 1.00 68.44 106 LEU A O 1
ATOM 754 N N . SER A 1 107 ? -11.998 -1.995 15.698 1.00 68.50 107 SER A N 1
ATOM 755 C CA . SER A 1 107 ? -12.314 -0.834 16.532 1.00 68.50 107 SER A CA 1
ATOM 756 C C . SER A 1 107 ? -12.148 -1.223 17.995 1.00 68.50 107 SER A C 1
ATOM 758 O O . SER A 1 107 ? -12.555 -2.316 18.388 1.00 68.50 107 SER A O 1
ATOM 760 N N . LEU A 1 108 ? -11.566 -0.327 18.792 1.00 73.31 108 LEU A N 1
ATOM 761 C CA . LEU A 1 108 ? -11.440 -0.488 20.243 1.00 73.31 108 LEU A CA 1
ATOM 762 C C . LEU A 1 108 ? -12.489 0.315 21.026 1.00 73.31 108 LEU A C 1
ATOM 764 O O . LEU A 1 108 ? -12.504 0.236 22.247 1.00 73.31 108 LEU A O 1
ATOM 768 N N . ALA A 1 109 ? -13.366 1.068 20.352 1.00 73.00 109 ALA A N 1
ATOM 769 C CA . ALA A 1 109 ? -14.292 2.004 21.001 1.00 73.00 109 ALA A CA 1
ATOM 770 C C . ALA A 1 109 ? -15.254 1.335 22.004 1.00 73.00 109 ALA A C 1
ATOM 772 O O . ALA A 1 109 ? -15.643 1.950 22.992 1.00 73.00 109 ALA A O 1
ATOM 773 N N . GLU A 1 110 ? -15.607 0.070 21.767 1.00 74.31 110 GLU A N 1
ATOM 774 C CA . GLU A 1 110 ? -16.452 -0.746 22.652 1.00 74.31 110 GLU A CA 1
ATOM 775 C C . GLU A 1 110 ? -15.679 -1.923 23.268 1.00 74.31 110 GLU A C 1
ATOM 777 O O . GLU A 1 110 ? -16.273 -2.823 23.863 1.00 74.31 110 GLU A O 1
ATOM 782 N N . ALA A 1 111 ? -14.351 -1.954 23.109 1.00 79.12 111 ALA A N 1
ATOM 783 C CA . ALA A 1 111 ? -13.544 -3.021 23.677 1.00 79.12 111 ALA A CA 1
ATOM 784 C C . ALA A 1 111 ? -13.521 -2.898 25.213 1.00 79.12 111 ALA A C 1
ATOM 786 O O . ALA A 1 111 ? -13.376 -1.788 25.737 1.00 79.12 111 ALA A O 1
ATOM 787 N N . PRO A 1 112 ? -13.634 -4.013 25.957 1.00 75.50 112 PRO A N 1
ATOM 788 C CA . PRO A 1 112 ? -13.467 -3.994 27.404 1.00 75.50 112 PRO A CA 1
ATOM 789 C C . PRO A 1 112 ? -12.103 -3.412 27.802 1.00 75.50 112 PRO A C 1
ATOM 791 O O . PRO A 1 112 ? -11.085 -3.736 27.187 1.00 75.50 112 PRO A O 1
ATOM 794 N N . ASP A 1 113 ? -12.059 -2.593 28.857 1.00 81.31 113 ASP A N 1
ATOM 795 C CA . ASP A 1 113 ? -10.788 -2.142 29.433 1.00 81.31 113 ASP A CA 1
ATOM 796 C C . ASP A 1 113 ? -10.058 -3.330 30.071 1.00 81.31 113 ASP A C 1
ATOM 798 O O . ASP A 1 113 ? -10.509 -3.921 31.054 1.00 81.31 113 ASP A O 1
ATOM 802 N N . VAL A 1 114 ? -8.910 -3.676 29.493 1.00 80.19 114 VAL A N 1
ATOM 803 C CA . VAL A 1 114 ? -8.049 -4.774 29.943 1.00 80.19 114 VAL A CA 1
ATOM 804 C C . VAL A 1 114 ? -6.748 -4.277 30.576 1.00 80.19 114 VAL A C 1
ATOM 806 O O . VAL A 1 114 ? -5.846 -5.076 30.815 1.00 80.19 114 VAL A O 1
ATOM 809 N N . SER A 1 115 ? -6.635 -2.982 30.897 1.00 80.12 115 SER A N 1
ATOM 810 C CA . SER A 1 115 ? -5.428 -2.385 31.494 1.00 80.12 115 SER A CA 1
ATOM 811 C C . SER A 1 115 ? -5.018 -3.024 32.832 1.00 80.12 115 SER A C 1
ATOM 813 O O . SER A 1 115 ? -3.840 -3.012 33.188 1.00 80.12 115 SER A O 1
ATOM 815 N N . GLY A 1 116 ? -5.968 -3.636 33.550 1.00 84.50 116 GLY A N 1
ATOM 816 C CA . GLY A 1 116 ? -5.734 -4.402 34.779 1.00 84.50 116 GLY A CA 1
ATOM 817 C C . GLY A 1 116 ? -5.579 -5.920 34.599 1.00 84.50 116 GLY A C 1
ATOM 818 O O . GLY A 1 116 ? -5.431 -6.633 35.592 1.00 84.50 116 GLY A O 1
ATOM 819 N N . VAL A 1 117 ? -5.641 -6.447 33.372 1.00 80.56 117 VAL A N 1
ATOM 820 C CA . VAL A 1 117 ? -5.612 -7.893 33.105 1.00 80.56 117 VAL A CA 1
ATOM 821 C C . VAL A 1 117 ? -4.179 -8.351 32.842 1.00 80.56 117 VAL A C 1
ATOM 823 O O . VAL A 1 117 ? -3.557 -7.969 31.857 1.00 80.56 117 VAL A O 1
ATOM 826 N N . ALA A 1 118 ? -3.656 -9.220 33.711 1.00 83.12 118 ALA A N 1
ATOM 827 C CA . ALA A 1 118 ? -2.274 -9.700 33.622 1.00 83.12 118 ALA A CA 1
ATOM 828 C C . ALA A 1 118 ? -1.981 -10.534 32.357 1.00 83.12 118 ALA A C 1
ATOM 830 O O . ALA A 1 118 ? -0.832 -10.613 31.927 1.00 83.12 118 ALA A O 1
ATOM 831 N N . SER A 1 119 ? -2.995 -11.190 31.779 1.00 79.50 119 SER A N 1
ATOM 832 C CA . SER A 1 119 ? -2.875 -11.964 30.540 1.00 79.50 119 SER A CA 1
ATOM 833 C C . SER A 1 119 ? -4.240 -12.203 29.894 1.00 79.50 119 SER A C 1
ATOM 835 O O . SER A 1 119 ? -5.190 -12.576 30.579 1.00 79.50 119 SER A O 1
ATOM 837 N N . LEU A 1 120 ? -4.315 -12.054 28.568 1.00 76.56 120 LEU A N 1
ATOM 838 C CA . LEU A 1 120 ? -5.482 -12.420 27.751 1.00 76.56 120 LEU A CA 1
ATOM 839 C C . LEU A 1 120 ? -5.429 -13.876 27.253 1.00 76.56 120 LEU A C 1
ATOM 841 O O . LEU A 1 120 ? -6.267 -14.304 26.459 1.00 76.56 120 LEU A O 1
ATOM 845 N N . TYR A 1 121 ? -4.433 -14.654 27.684 1.00 71.69 121 TYR A N 1
ATOM 846 C CA . TYR A 1 121 ? -4.287 -16.047 27.277 1.00 71.69 121 TYR A CA 1
ATOM 847 C C . TYR A 1 121 ? -5.470 -16.892 27.778 1.00 71.69 121 TYR A C 1
ATOM 849 O O . TYR A 1 121 ? -5.680 -17.022 28.983 1.00 71.69 121 TYR A O 1
ATOM 857 N N . GLY A 1 122 ? -6.237 -17.468 26.846 1.00 77.81 122 GLY A N 1
ATOM 858 C CA . GLY A 1 122 ? -7.452 -18.235 27.149 1.00 77.81 122 GLY A CA 1
ATOM 859 C C . GLY A 1 122 ? -8.684 -17.382 27.471 1.00 77.81 122 GLY A C 1
ATOM 860 O O . GLY A 1 122 ? -9.696 -17.936 27.899 1.00 77.81 122 GLY A O 1
ATOM 861 N N . ALA A 1 123 ? -8.613 -16.059 27.279 1.00 80.06 123 ALA A N 1
ATOM 862 C CA . ALA A 1 123 ? -9.762 -15.182 27.454 1.00 80.06 123 ALA A CA 1
ATOM 863 C C . ALA A 1 123 ? -10.876 -15.529 26.444 1.00 80.06 123 ALA A C 1
ATOM 865 O O . ALA A 1 123 ? -10.581 -15.981 25.330 1.00 80.06 123 ALA A O 1
ATOM 866 N N . PRO A 1 124 ? -12.154 -15.366 26.825 1.00 79.75 124 PRO A N 1
ATOM 867 C CA . PRO A 1 124 ? -13.259 -15.731 25.955 1.00 79.75 124 PRO A CA 1
ATOM 868 C C . PRO A 1 124 ? -13.324 -14.791 24.727 1.00 79.75 124 PRO A C 1
ATOM 870 O O . PRO A 1 124 ? -12.873 -13.650 24.800 1.00 79.75 124 PRO A O 1
ATOM 873 N N . PRO A 1 125 ? -13.816 -15.251 23.560 1.00 71.50 125 PRO A N 1
ATOM 874 C CA . PRO A 1 125 ? -13.694 -14.507 22.299 1.00 71.50 125 PRO A CA 1
ATOM 875 C C . PRO A 1 125 ? -14.317 -13.103 22.292 1.00 71.50 125 PRO A C 1
ATOM 877 O O . PRO A 1 125 ? -13.921 -12.266 21.488 1.00 71.50 125 PRO A O 1
ATOM 880 N N . ASP A 1 126 ? -15.282 -12.854 23.170 1.00 77.62 126 ASP A N 1
ATOM 881 C CA . ASP A 1 126 ? -16.013 -11.598 23.341 1.00 77.62 126 ASP A CA 1
ATOM 882 C C . ASP A 1 126 ? -15.186 -10.473 23.982 1.00 77.62 126 ASP A C 1
ATOM 884 O O . ASP A 1 126 ? -15.573 -9.313 23.873 1.00 77.62 126 ASP A O 1
ATOM 888 N N . VAL A 1 127 ? -14.030 -10.770 24.594 1.00 75.06 127 VAL A N 1
ATOM 889 C CA . VAL A 1 127 ? -13.112 -9.715 25.070 1.00 75.06 127 VAL A CA 1
ATOM 890 C C . VAL A 1 127 ? -12.235 -9.133 23.964 1.00 75.06 127 VAL A C 1
ATOM 892 O O . VAL A 1 127 ? -11.575 -8.114 24.169 1.00 75.06 127 VAL A O 1
ATOM 895 N N . PHE A 1 128 ? -12.188 -9.785 22.801 1.00 74.69 128 PHE A N 1
ATOM 896 C CA . PHE A 1 128 ? -11.402 -9.316 21.671 1.00 74.69 128 PHE A CA 1
ATOM 897 C C . PHE A 1 128 ? -12.263 -8.436 20.764 1.00 74.69 128 PHE A C 1
ATOM 899 O O . PHE A 1 128 ? -13.409 -8.785 20.473 1.00 74.69 128 PHE A O 1
ATOM 906 N N . PRO A 1 129 ? -11.717 -7.315 20.263 1.00 73.00 129 PRO A N 1
ATOM 907 C CA . PRO A 1 129 ? -12.430 -6.475 19.316 1.00 73.00 129 PRO A CA 1
ATOM 908 C C . PRO A 1 129 ? -12.807 -7.282 18.073 1.00 73.00 129 PRO A C 1
ATOM 910 O O . PRO A 1 129 ? -12.005 -8.050 17.527 1.00 73.00 129 PRO A O 1
ATOM 913 N N . HIS A 1 130 ? -14.039 -7.094 17.606 1.00 71.94 130 HIS A N 1
ATOM 914 C CA . HIS A 1 130 ? -14.519 -7.773 16.415 1.00 71.94 130 HIS A CA 1
ATOM 915 C C . HIS A 1 130 ? -13.710 -7.339 15.194 1.00 71.94 130 HIS A C 1
ATOM 917 O O . HIS A 1 130 ? -13.647 -6.158 14.844 1.00 71.94 130 HIS A O 1
ATOM 923 N N . LYS A 1 131 ? -13.129 -8.319 14.501 1.00 68.31 131 LYS A N 1
ATOM 924 C CA . LYS A 1 131 ? -12.567 -8.082 13.178 1.00 68.31 131 LYS A CA 1
ATOM 925 C C . LYS A 1 131 ? -13.700 -7.922 12.172 1.00 68.31 131 LYS A C 1
ATOM 927 O O . LYS A 1 131 ? -14.511 -8.832 12.005 1.00 68.31 131 LYS A O 1
ATOM 932 N N . ARG A 1 132 ? -13.644 -6.846 11.391 1.00 78.75 132 ARG A N 1
ATOM 933 C CA . ARG A 1 132 ? -14.328 -6.762 10.098 1.00 78.75 132 ARG A CA 1
ATOM 934 C C . ARG A 1 132 ? -13.321 -6.914 8.957 1.00 78.75 132 ARG A C 1
ATOM 936 O O . ARG A 1 132 ? -12.193 -6.432 9.052 1.00 78.75 132 ARG A O 1
ATOM 943 N N . LEU A 1 133 ? -13.716 -7.601 7.888 1.00 76.25 133 LEU A N 1
ATOM 944 C CA . LEU A 1 133 ? -12.977 -7.616 6.625 1.00 76.25 133 LEU A CA 1
ATOM 945 C C . LEU A 1 133 ? -13.507 -6.461 5.759 1.00 76.25 133 LEU A C 1
ATOM 947 O O . LEU A 1 133 ? -14.639 -6.562 5.294 1.00 76.25 133 LEU A O 1
ATOM 951 N N . PRO A 1 134 ? -12.769 -5.345 5.608 1.00 78.62 134 PRO A N 1
ATOM 952 C CA . PRO A 1 134 ? -13.255 -4.196 4.843 1.00 78.62 134 PRO A CA 1
ATOM 953 C C . PRO A 1 134 ? -13.161 -4.407 3.326 1.00 78.62 134 PRO A C 1
ATOM 955 O O . PRO A 1 134 ? -13.985 -3.879 2.589 1.00 78.62 134 PRO A O 1
ATOM 958 N N . ALA A 1 135 ? -12.169 -5.169 2.867 1.00 82.19 135 ALA A N 1
ATOM 959 C CA . ALA A 1 135 ? -11.999 -5.587 1.482 1.00 82.19 135 ALA A CA 1
ATOM 960 C C . ALA A 1 135 ? -11.072 -6.805 1.416 1.00 82.19 135 ALA A C 1
ATOM 962 O O . ALA A 1 135 ? -10.230 -6.989 2.303 1.00 82.19 135 ALA A O 1
ATOM 963 N N . ASP A 1 136 ? -11.220 -7.593 0.355 1.00 83.69 136 ASP A N 1
ATOM 964 C CA . ASP A 1 136 ? -10.237 -8.577 -0.092 1.00 83.69 136 ASP A CA 1
ATOM 965 C C . ASP A 1 136 ? -9.550 -8.033 -1.355 1.00 83.69 136 ASP A C 1
ATOM 967 O O . ASP A 1 136 ? -10.219 -7.597 -2.291 1.00 83.69 136 ASP A O 1
ATOM 971 N N . ILE A 1 137 ? -8.214 -8.027 -1.386 1.00 83.00 137 ILE A N 1
ATOM 972 C CA . ILE A 1 137 ? -7.452 -7.546 -2.551 1.00 83.00 137 ILE A CA 1
ATOM 973 C C . ILE A 1 137 ? -7.726 -8.423 -3.782 1.00 83.00 137 ILE A C 1
ATOM 975 O O . ILE A 1 137 ? -7.644 -7.936 -4.908 1.00 83.00 137 ILE A O 1
ATOM 979 N N . ALA A 1 138 ? -8.110 -9.690 -3.586 1.00 84.88 138 ALA A N 1
ATOM 980 C CA . ALA A 1 138 ? -8.498 -10.579 -4.676 1.00 84.88 138 ALA A CA 1
ATOM 981 C C . ALA A 1 138 ? -9.720 -10.070 -5.462 1.00 84.88 138 ALA A C 1
ATOM 983 O O . ALA A 1 138 ? -9.841 -10.376 -6.650 1.00 84.88 138 ALA A O 1
ATOM 984 N N . ASP A 1 139 ? -10.569 -9.253 -4.835 1.00 83.81 139 ASP A N 1
ATOM 985 C CA . ASP A 1 139 ? -11.780 -8.691 -5.439 1.00 83.81 139 ASP A CA 1
ATOM 986 C C . ASP A 1 139 ? -11.550 -7.293 -6.044 1.00 83.81 139 ASP A C 1
ATOM 988 O O . ASP A 1 139 ? -12.429 -6.748 -6.712 1.00 83.81 139 ASP A O 1
ATOM 992 N N . CYS A 1 140 ? -10.367 -6.699 -5.848 1.00 85.81 140 CYS A N 1
ATOM 993 C CA . CYS A 1 140 ? -10.034 -5.399 -6.423 1.00 85.81 140 CYS A CA 1
ATOM 994 C C . CYS A 1 140 ? -9.882 -5.472 -7.954 1.00 85.81 140 CYS A C 1
ATOM 996 O O . CYS A 1 140 ? -9.313 -6.432 -8.482 1.00 85.81 140 CYS A O 1
ATOM 998 N N . PRO A 1 141 ? -10.270 -4.425 -8.698 1.00 89.19 141 PRO A N 1
ATOM 999 C CA . PRO A 1 141 ? -9.939 -4.324 -10.113 1.00 89.19 141 PRO A CA 1
ATOM 1000 C C . PRO A 1 141 ? -8.421 -4.261 -10.289 1.00 89.19 141 PRO A C 1
ATOM 1002 O O . PRO A 1 141 ? -7.734 -3.549 -9.563 1.00 89.19 141 PRO A O 1
ATOM 1005 N N . SER A 1 142 ? -7.891 -4.981 -11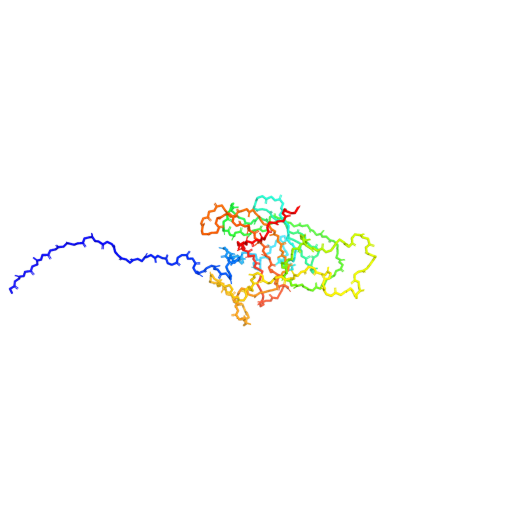.278 1.00 88.25 142 SER A N 1
ATOM 1006 C CA . SER A 1 142 ? -6.438 -5.106 -11.455 1.00 88.25 142 SER A CA 1
ATOM 1007 C C . SER A 1 142 ? -5.748 -3.812 -11.882 1.00 88.25 142 SER A C 1
ATOM 1009 O O . SER A 1 142 ? -4.530 -3.719 -11.782 1.00 88.25 142 SER A O 1
ATOM 1011 N N . LEU A 1 143 ? -6.495 -2.850 -12.432 1.00 89.75 143 LEU A N 1
ATOM 1012 C CA . LEU A 1 143 ? -5.972 -1.626 -13.052 1.00 89.75 143 LEU A CA 1
ATOM 1013 C C . LEU A 1 143 ? -4.902 -1.876 -14.134 1.00 89.75 143 LEU A C 1
ATOM 1015 O O . LEU A 1 143 ? -4.131 -0.982 -14.464 1.00 89.75 143 LEU A O 1
ATOM 1019 N N . GLY A 1 144 ? -4.869 -3.081 -14.715 1.00 90.50 144 GLY A N 1
ATOM 1020 C CA . GLY A 1 144 ? -3.854 -3.486 -15.694 1.00 90.50 144 GLY A CA 1
ATOM 1021 C C . GLY A 1 144 ? -2.637 -4.203 -15.103 1.00 90.50 144 GLY A C 1
ATOM 1022 O O . GLY A 1 144 ? -1.733 -4.560 -15.859 1.00 90.50 144 GLY A O 1
ATOM 1023 N N . ALA A 1 145 ? -2.623 -4.470 -13.793 1.00 88.06 145 ALA A N 1
ATOM 1024 C CA . ALA A 1 145 ? -1.565 -5.232 -13.144 1.00 88.06 145 ALA A CA 1
ATOM 1025 C C . ALA A 1 145 ? -1.391 -6.619 -13.773 1.00 88.06 145 ALA A C 1
ATOM 1027 O O . ALA A 1 145 ? -2.354 -7.293 -14.149 1.00 88.06 145 ALA A O 1
ATOM 1028 N N . THR A 1 146 ? -0.140 -7.067 -13.837 1.00 91.75 146 THR A N 1
ATOM 1029 C CA . THR A 1 146 ? 0.233 -8.415 -14.276 1.00 91.75 146 THR A CA 1
ATOM 1030 C C . THR A 1 146 ? 0.846 -9.201 -13.123 1.00 91.75 146 THR A C 1
ATOM 1032 O O . THR A 1 146 ? 1.501 -8.608 -12.264 1.00 91.75 146 THR A O 1
ATOM 1035 N N . ALA A 1 147 ? 0.689 -10.527 -13.145 1.00 87.25 147 ALA A N 1
ATOM 1036 C CA . ALA A 1 147 ? 1.378 -11.450 -12.244 1.00 87.25 147 ALA A CA 1
ATOM 1037 C C . ALA A 1 147 ? 2.344 -12.354 -13.022 1.00 87.25 147 ALA A C 1
ATOM 1039 O O . ALA A 1 147 ? 2.071 -12.751 -14.158 1.00 87.25 147 ALA A O 1
ATOM 1040 N N . ARG A 1 148 ? 3.488 -12.666 -12.405 1.00 86.44 148 ARG A N 1
ATOM 1041 C CA . ARG A 1 148 ? 4.528 -13.551 -12.964 1.00 86.44 148 ARG A CA 1
ATOM 1042 C C . ARG A 1 148 ? 4.260 -15.030 -12.663 1.00 86.44 148 ARG A C 1
ATOM 1044 O O . ARG A 1 148 ? 4.905 -15.904 -13.242 1.00 86.44 148 ARG A O 1
ATOM 1051 N N . GLU A 1 149 ? 3.295 -15.297 -11.793 1.00 82.25 149 GLU A N 1
ATOM 1052 C CA . GLU A 1 149 ? 2.799 -16.618 -11.435 1.00 82.25 149 GLU A CA 1
ATOM 1053 C C . GLU A 1 149 ? 1.261 -16.657 -11.490 1.00 82.25 149 GLU A C 1
ATOM 1055 O O . GLU A 1 149 ? 0.614 -15.605 -11.478 1.00 82.25 149 GLU A O 1
ATOM 1060 N N . PRO A 1 150 ? 0.646 -17.848 -11.592 1.00 82.31 150 PRO A N 1
ATOM 1061 C CA . PRO A 1 150 ? -0.806 -17.967 -11.605 1.00 82.31 150 PRO A CA 1
ATOM 1062 C C . PRO A 1 150 ? -1.410 -17.506 -10.275 1.00 82.31 150 PRO A C 1
ATOM 1064 O O . PRO A 1 150 ? -1.203 -18.139 -9.243 1.00 82.31 150 PRO A O 1
ATOM 1067 N N . GLN A 1 151 ? -2.201 -16.438 -10.322 1.00 79.62 151 GLN A N 1
ATOM 1068 C CA . GLN A 1 151 ? -2.928 -15.895 -9.178 1.00 79.62 151 GLN A CA 1
ATOM 1069 C C . GLN A 1 151 ? -4.384 -15.619 -9.584 1.00 79.62 151 GLN A C 1
ATOM 1071 O O . GLN A 1 151 ? -4.623 -15.228 -10.731 1.00 79.62 151 GLN A O 1
ATOM 1076 N N . PRO A 1 152 ? -5.365 -15.791 -8.677 1.00 80.94 152 PRO A N 1
ATOM 1077 C CA . PRO A 1 152 ? -6.758 -15.415 -8.933 1.00 80.94 152 PRO A CA 1
ATOM 1078 C C . PRO A 1 152 ? -6.921 -13.945 -9.339 1.00 80.94 152 PRO A C 1
ATOM 1080 O O . PRO A 1 152 ? -7.758 -13.625 -10.178 1.00 80.94 152 PRO A O 1
ATOM 1083 N N . ASN A 1 153 ? -6.086 -13.069 -8.775 1.00 84.38 153 ASN A N 1
ATOM 1084 C CA . ASN A 1 153 ? -5.994 -11.661 -9.129 1.00 84.38 153 ASN A CA 1
ATOM 1085 C C . ASN A 1 153 ? -4.512 -11.274 -9.245 1.00 84.38 153 ASN A C 1
ATOM 1087 O O . ASN A 1 153 ? -3.736 -11.614 -8.350 1.00 84.38 153 ASN A O 1
ATOM 1091 N N . PRO A 1 154 ? -4.091 -10.567 -10.312 1.00 88.44 154 PRO A N 1
ATOM 1092 C CA . PRO A 1 154 ? -2.691 -10.203 -10.506 1.00 88.44 154 PRO A CA 1
ATOM 1093 C C . PRO A 1 154 ? -2.142 -9.214 -9.468 1.00 88.44 154 PRO A C 1
ATOM 1095 O O . PRO A 1 154 ? -0.938 -8.971 -9.463 1.00 88.44 154 PRO A O 1
ATOM 1098 N N . LEU A 1 155 ? -3.000 -8.636 -8.621 1.00 86.88 155 LEU A N 1
ATOM 1099 C CA . LEU A 1 155 ? -2.632 -7.801 -7.476 1.00 86.88 155 LEU A CA 1
ATOM 1100 C C . LEU A 1 155 ? -2.189 -8.593 -6.245 1.00 86.88 155 LEU A C 1
ATOM 1102 O O . LEU A 1 155 ? -1.710 -7.985 -5.296 1.00 86.88 155 LEU A O 1
ATOM 1106 N N . LEU A 1 156 ? -2.371 -9.912 -6.225 1.00 84.31 156 LEU A N 1
ATOM 1107 C CA . LEU A 1 156 ? -1.991 -10.721 -5.074 1.00 84.31 156 LEU A CA 1
ATOM 1108 C C . LEU A 1 156 ? -0.483 -10.947 -5.051 1.00 84.31 156 LEU A C 1
ATOM 1110 O O . LEU A 1 156 ? 0.089 -11.475 -6.002 1.00 84.31 156 LEU A O 1
ATOM 1114 N N . ASP A 1 157 ? 0.122 -10.577 -3.929 1.00 80.12 157 ASP A N 1
ATOM 1115 C CA . ASP A 1 157 ? 1.493 -10.915 -3.567 1.00 80.12 157 ASP A CA 1
ATOM 1116 C C . ASP A 1 157 ? 1.618 -10.916 -2.029 1.00 80.12 157 ASP A C 1
ATOM 1118 O O . ASP A 1 157 ? 0.629 -10.743 -1.304 1.00 80.12 157 ASP A O 1
ATOM 1122 N N . THR A 1 158 ? 2.828 -11.104 -1.516 1.00 79.94 158 THR A N 1
ATOM 1123 C CA . THR A 1 158 ? 3.132 -11.125 -0.084 1.00 79.94 158 THR A CA 1
ATOM 1124 C C . THR A 1 158 ? 3.094 -9.701 0.465 1.00 79.94 158 THR A C 1
ATOM 1126 O O . THR A 1 158 ? 4.111 -9.029 0.549 1.00 79.94 158 THR A O 1
ATOM 1129 N N . ILE A 1 159 ? 1.904 -9.183 0.778 1.00 78.69 159 ILE A N 1
ATOM 1130 C CA . ILE A 1 159 ? 1.754 -7.857 1.396 1.00 78.69 159 ILE A CA 1
ATOM 1131 C C . ILE A 1 159 ? 2.240 -7.923 2.840 1.00 78.69 159 ILE A C 1
ATOM 1133 O O . ILE A 1 159 ? 1.627 -8.587 3.677 1.00 78.69 159 ILE A O 1
ATOM 1137 N N . GLU A 1 160 ? 3.309 -7.194 3.131 1.00 74.44 160 GLU A N 1
ATOM 1138 C CA . GLU A 1 160 ? 3.983 -7.266 4.426 1.00 74.44 160 GLU A CA 1
ATOM 1139 C C . GLU A 1 160 ? 3.942 -5.927 5.171 1.00 74.44 160 GLU A C 1
ATOM 1141 O O . GLU A 1 160 ? 3.816 -5.913 6.396 1.00 74.44 160 GLU A O 1
ATOM 1146 N N . GLY A 1 161 ? 3.919 -4.798 4.450 1.00 77.25 161 GLY A N 1
ATOM 1147 C CA . GLY A 1 161 ? 3.908 -3.465 5.052 1.00 77.25 161 GLY A CA 1
ATOM 1148 C C . GLY A 1 161 ? 2.615 -2.686 4.819 1.00 77.25 161 GLY A C 1
ATOM 1149 O O . GLY A 1 161 ? 1.960 -2.814 3.787 1.00 77.25 161 GLY A O 1
ATOM 1150 N N . MET A 1 162 ? 2.274 -1.830 5.785 1.00 87.12 162 MET A N 1
ATOM 1151 C CA . MET A 1 162 ? 1.087 -0.974 5.768 1.00 87.12 162 MET A CA 1
ATOM 1152 C C . MET A 1 162 ? 1.361 0.352 6.487 1.00 87.12 162 MET A C 1
ATOM 1154 O O . MET A 1 162 ? 1.902 0.345 7.590 1.00 87.12 162 MET A O 1
ATOM 1158 N N . THR A 1 163 ? 0.890 1.473 5.935 1.00 83.44 163 THR A N 1
ATOM 1159 C CA . THR A 1 163 ? 0.869 2.766 6.639 1.00 83.44 163 THR A CA 1
ATOM 1160 C C . THR A 1 163 ? -0.314 3.651 6.209 1.00 83.44 163 THR A C 1
ATOM 1162 O O . THR A 1 163 ? -0.625 3.735 5.017 1.00 83.44 163 THR A O 1
ATOM 1165 N N . PRO A 1 164 ? -0.993 4.352 7.139 1.00 84.75 164 PRO A N 1
ATOM 1166 C CA . PRO A 1 164 ? -2.022 5.330 6.790 1.00 84.75 164 PRO A CA 1
ATOM 1167 C C . PRO A 1 164 ? -1.393 6.579 6.163 1.00 84.75 164 PRO A C 1
ATOM 1169 O O . PRO A 1 164 ? -0.356 7.046 6.622 1.00 84.75 164 PRO A O 1
ATOM 1172 N N . GLY A 1 165 ? -2.021 7.131 5.128 1.00 81.44 165 GLY A N 1
ATOM 1173 C CA . GLY A 1 165 ? -1.648 8.381 4.468 1.00 81.44 165 GLY A CA 1
ATOM 1174 C C . GLY A 1 165 ? -2.623 9.526 4.758 1.00 81.44 165 GLY A C 1
ATOM 1175 O O . GLY A 1 165 ? -3.504 9.436 5.616 1.00 81.44 165 GLY A O 1
ATOM 1176 N N . GLY A 1 166 ? -2.455 10.628 4.024 1.00 83.31 166 GLY A N 1
ATOM 1177 C CA . GLY A 1 166 ? -3.343 11.790 4.103 1.00 83.31 166 GLY A CA 1
ATOM 1178 C C . GLY A 1 166 ? -4.756 11.520 3.572 1.00 83.31 166 GLY A C 1
ATOM 1179 O O . GLY A 1 166 ? -5.081 10.424 3.115 1.00 83.31 166 GLY A O 1
ATOM 1180 N N . ALA A 1 167 ? -5.609 12.542 3.627 1.00 87.06 167 ALA A N 1
ATOM 1181 C CA . ALA A 1 167 ? -6.895 12.502 2.941 1.00 87.06 167 ALA A CA 1
ATOM 1182 C C . ALA A 1 167 ? -6.694 12.565 1.420 1.00 87.06 167 ALA A C 1
ATOM 1184 O O . ALA A 1 167 ? -5.831 13.302 0.939 1.00 87.06 167 ALA A O 1
ATOM 1185 N N . VAL A 1 168 ? -7.519 11.842 0.667 1.00 84.62 168 VAL A N 1
ATOM 1186 C CA . VAL A 1 168 ? -7.602 11.997 -0.785 1.00 84.62 168 VAL A CA 1
ATOM 1187 C C . VAL A 1 168 ? -8.163 13.388 -1.085 1.00 84.62 168 VAL A C 1
ATOM 1189 O O . VAL A 1 168 ? -9.237 13.747 -0.599 1.00 84.62 168 VAL A O 1
ATOM 1192 N N . ALA A 1 169 ? -7.421 14.184 -1.854 1.00 82.69 169 ALA A N 1
ATOM 1193 C CA . ALA A 1 169 ? -7.749 15.587 -2.092 1.00 82.69 169 ALA A CA 1
ATOM 1194 C C . ALA A 1 169 ? -8.934 15.776 -3.055 1.00 82.69 169 ALA A C 1
ATOM 1196 O O . ALA A 1 169 ? -9.727 16.699 -2.881 1.00 82.69 169 ALA A O 1
ATOM 1197 N N . ASP A 1 170 ? -9.048 14.917 -4.069 1.00 79.38 170 ASP A N 1
ATOM 1198 C CA . ASP A 1 170 ? -9.947 15.101 -5.205 1.00 79.38 170 ASP A CA 1
ATOM 1199 C C . ASP A 1 170 ? -10.383 13.780 -5.882 1.00 79.38 170 ASP A C 1
ATOM 1201 O O . ASP A 1 170 ? -9.899 12.674 -5.605 1.00 79.38 170 ASP A O 1
ATOM 1205 N N . GLY A 1 171 ? -11.358 13.905 -6.787 1.00 80.50 171 GLY A N 1
ATOM 1206 C CA . GLY A 1 171 ? -11.958 12.787 -7.517 1.00 80.50 171 GLY A CA 1
ATOM 1207 C C . GLY A 1 171 ? -13.031 12.036 -6.722 1.00 80.50 171 GLY A C 1
ATOM 1208 O O . GLY A 1 171 ? -13.520 12.513 -5.701 1.00 80.50 171 GLY A O 1
ATOM 1209 N N . ALA A 1 172 ? -13.406 10.849 -7.206 1.00 81.62 172 ALA A N 1
ATOM 1210 C CA . ALA A 1 172 ? -14.501 10.049 -6.640 1.00 81.62 172 ALA A CA 1
ATOM 1211 C C . ALA A 1 172 ? -14.268 9.595 -5.185 1.00 81.62 172 ALA A C 1
ATOM 1213 O O . ALA A 1 172 ? -15.221 9.302 -4.474 1.00 81.62 172 ALA A O 1
ATOM 1214 N N . ASP A 1 173 ? -13.010 9.596 -4.740 1.00 87.06 173 ASP A N 1
ATOM 1215 C CA . ASP A 1 173 ? -12.600 9.186 -3.394 1.00 87.06 173 ASP A CA 1
ATOM 1216 C C . ASP A 1 173 ? -12.280 10.372 -2.473 1.00 87.06 173 ASP A C 1
ATOM 1218 O O . ASP A 1 173 ? -11.706 10.176 -1.403 1.00 87.06 173 ASP A O 1
ATOM 1222 N N . ALA A 1 174 ? -12.581 11.609 -2.887 1.00 86.81 174 ALA A N 1
ATOM 1223 C CA . ALA A 1 174 ? -12.228 12.803 -2.124 1.00 86.81 174 ALA A CA 1
ATOM 1224 C C . ALA A 1 174 ? -12.765 12.745 -0.681 1.00 86.81 174 ALA A C 1
ATOM 1226 O O . ALA A 1 174 ? -13.929 12.428 -0.444 1.00 86.81 174 ALA A O 1
ATOM 1227 N N . GLY A 1 175 ? -11.908 13.073 0.288 1.00 86.19 175 GLY A N 1
ATOM 1228 C CA . GLY A 1 175 ? -12.217 13.048 1.723 1.00 86.19 175 GLY A CA 1
ATOM 1229 C C . GLY A 1 175 ? -11.879 11.734 2.436 1.00 86.19 175 GLY A C 1
ATOM 1230 O O . GLY A 1 175 ? -11.637 11.755 3.647 1.00 86.19 175 GLY A O 1
ATOM 1231 N N . ARG A 1 176 ? -11.765 10.620 1.703 1.00 88.94 176 ARG A N 1
ATOM 1232 C CA . ARG A 1 176 ? -11.379 9.308 2.252 1.00 88.94 176 ARG A CA 1
ATOM 1233 C C . ARG A 1 176 ? -9.916 9.314 2.692 1.00 88.94 176 ARG A C 1
ATOM 1235 O O . ARG A 1 176 ? -9.131 10.160 2.256 1.00 88.94 176 ARG A O 1
ATOM 1242 N N . ARG A 1 177 ? -9.513 8.394 3.571 1.00 88.88 177 ARG A N 1
ATOM 1243 C CA . ARG A 1 177 ? -8.106 8.273 4.000 1.00 88.88 177 ARG A CA 1
ATOM 1244 C C . ARG A 1 177 ? -7.338 7.377 3.043 1.00 88.88 177 ARG A C 1
ATOM 1246 O O . ARG A 1 177 ? -7.870 6.372 2.591 1.00 88.88 177 ARG A O 1
ATOM 1253 N N . LEU A 1 178 ? -6.084 7.714 2.756 1.00 89.88 178 LEU A N 1
ATOM 1254 C CA . LEU A 1 178 ? -5.198 6.795 2.052 1.00 89.88 178 LEU A CA 1
ATOM 1255 C C . LEU A 1 178 ? -4.673 5.721 3.009 1.00 89.88 178 LEU A C 1
ATOM 1257 O O . LEU A 1 178 ? -4.329 6.008 4.153 1.00 89.88 178 LEU A O 1
ATOM 1261 N N . LEU A 1 179 ? -4.552 4.497 2.517 1.00 89.00 179 LEU A N 1
ATOM 1262 C CA . LEU A 1 179 ? -3.818 3.403 3.134 1.00 89.00 179 LEU A CA 1
ATOM 1263 C C . LEU A 1 179 ? -2.824 2.881 2.101 1.00 89.00 179 LEU A C 1
ATOM 1265 O O . LEU A 1 179 ? -3.224 2.454 1.020 1.00 89.00 179 LEU A O 1
ATOM 1269 N N . HIS A 1 180 ? -1.537 2.946 2.426 1.00 89.81 180 HIS A N 1
ATOM 1270 C CA . HIS A 1 180 ? -0.480 2.458 1.551 1.00 89.81 180 HIS A CA 1
ATOM 1271 C C . HIS A 1 180 ? -0.036 1.087 2.018 1.00 89.81 180 HIS A C 1
ATOM 1273 O O . HIS A 1 180 ? 0.213 0.900 3.210 1.00 89.81 180 HIS A O 1
ATOM 1279 N N . LEU A 1 181 ? 0.061 0.155 1.078 1.00 90.56 181 LEU A N 1
ATOM 1280 C CA . LEU A 1 181 ? 0.572 -1.188 1.317 1.00 90.56 181 LEU A CA 1
ATOM 1281 C C . LEU A 1 181 ? 1.832 -1.404 0.480 1.00 90.56 181 LEU A C 1
ATOM 1283 O O . LEU A 1 181 ? 1.979 -0.801 -0.585 1.00 90.56 181 LEU A O 1
ATOM 1287 N N . VAL A 1 182 ? 2.715 -2.283 0.939 1.00 89.00 182 VAL A N 1
ATOM 1288 C CA . VAL A 1 182 ? 3.861 -2.765 0.160 1.00 89.00 182 VAL A CA 1
ATOM 1289 C C . VAL A 1 182 ? 3.896 -4.286 0.202 1.00 89.00 182 VAL A C 1
ATOM 1291 O O . VAL A 1 182 ? 3.726 -4.878 1.273 1.00 89.00 182 VAL A O 1
ATOM 1294 N N . SER A 1 183 ? 4.072 -4.905 -0.965 1.00 87.69 183 SER A N 1
ATOM 1295 C CA . SER A 1 183 ? 4.412 -6.318 -1.057 1.00 87.69 183 SER A CA 1
ATOM 1296 C C . SER A 1 183 ? 5.910 -6.537 -1.089 1.00 87.69 183 SER A C 1
ATOM 1298 O O . SER A 1 183 ? 6.652 -5.801 -1.746 1.00 87.69 183 SER A O 1
ATOM 1300 N N . ASP A 1 184 ? 6.316 -7.590 -0.397 1.00 80.38 184 ASP A N 1
ATOM 1301 C CA . ASP A 1 184 ? 7.634 -8.165 -0.505 1.00 80.38 184 ASP A CA 1
ATOM 1302 C C . ASP A 1 184 ? 7.674 -9.202 -1.634 1.00 80.38 184 ASP A C 1
ATOM 1304 O O . ASP A 1 184 ? 6.844 -10.112 -1.712 1.00 80.38 184 ASP A O 1
ATOM 1308 N N . ASP A 1 185 ? 8.695 -9.099 -2.476 1.00 79.19 185 ASP A N 1
ATOM 1309 C CA . ASP A 1 185 ? 9.002 -10.094 -3.490 1.00 79.19 185 ASP A CA 1
ATOM 1310 C C . ASP A 1 185 ? 9.807 -11.283 -2.951 1.00 79.19 185 ASP A C 1
ATOM 1312 O O . ASP A 1 185 ? 10.081 -12.216 -3.705 1.00 79.19 185 ASP A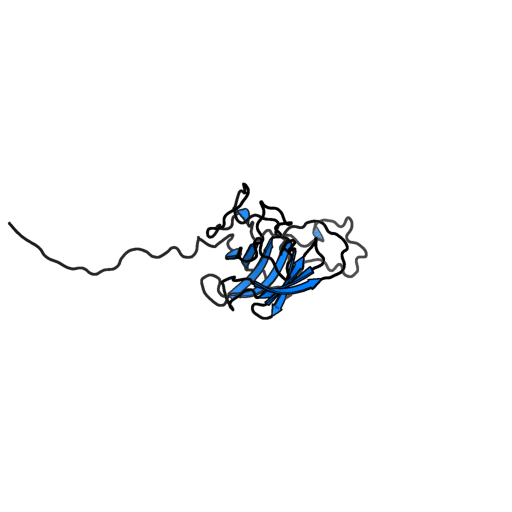 O 1
ATOM 1316 N N . ASN A 1 186 ? 10.237 -11.250 -1.685 1.00 70.44 186 ASN A N 1
ATOM 1317 C CA . ASN A 1 186 ? 11.055 -12.272 -1.038 1.00 70.44 186 ASN A CA 1
ATOM 1318 C C . ASN A 1 186 ? 12.327 -12.637 -1.839 1.00 70.44 186 ASN A C 1
ATOM 1320 O O . ASN A 1 186 ? 12.856 -13.747 -1.716 1.00 70.44 186 ASN A O 1
ATOM 1324 N N . ALA A 1 187 ? 12.810 -11.721 -2.690 1.00 75.62 187 ALA A N 1
ATOM 1325 C CA . ALA A 1 187 ? 13.830 -11.937 -3.720 1.00 75.62 187 ALA A CA 1
ATOM 1326 C C . ALA A 1 187 ? 13.515 -13.050 -4.752 1.00 75.62 187 ALA A C 1
ATOM 1328 O O . ALA A 1 187 ? 14.394 -13.478 -5.509 1.00 75.62 187 ALA A O 1
ATOM 1329 N N . GLY A 1 188 ? 12.271 -13.525 -4.820 1.00 80.00 188 GLY A N 1
ATOM 1330 C CA . GLY A 1 188 ? 11.810 -14.526 -5.775 1.00 80.00 188 GLY A CA 1
ATOM 1331 C C . GLY A 1 188 ? 11.687 -13.961 -7.192 1.00 80.00 188 GLY A C 1
ATOM 1332 O O . GLY A 1 188 ? 11.198 -12.856 -7.408 1.00 80.00 188 GLY A O 1
ATOM 1333 N N . SER A 1 189 ? 12.087 -14.726 -8.211 1.00 83.75 189 SER A N 1
ATOM 1334 C CA . SER A 1 189 ? 11.966 -14.320 -9.628 1.00 83.75 189 SER A CA 1
ATOM 1335 C C . SER A 1 189 ? 10.531 -14.323 -10.165 1.00 83.75 189 SER A C 1
ATOM 1337 O O . SER A 1 189 ? 10.280 -13.821 -11.261 1.00 83.75 189 SER A O 1
ATOM 1339 N N . HIS A 1 190 ? 9.605 -14.918 -9.414 1.00 84.19 190 HIS A N 1
ATOM 1340 C CA . HIS A 1 190 ? 8.190 -15.054 -9.765 1.00 84.19 190 HIS A CA 1
ATOM 1341 C C . HIS A 1 190 ? 7.282 -14.104 -8.975 1.00 84.19 190 HIS A C 1
ATOM 1343 O O . HIS A 1 190 ? 6.075 -14.129 -9.177 1.00 84.19 190 HIS A O 1
ATOM 1349 N N . GLN A 1 191 ? 7.862 -13.264 -8.119 1.00 83.69 191 GLN A N 1
ATOM 1350 C CA . GLN A 1 191 ? 7.148 -12.332 -7.247 1.00 83.69 191 GLN A CA 1
ATOM 1351 C C . GLN A 1 191 ? 7.524 -10.893 -7.605 1.00 83.69 191 GLN A C 1
ATOM 1353 O O . GLN A 1 191 ? 8.595 -10.660 -8.186 1.00 83.69 191 GLN A O 1
ATOM 1358 N N . THR A 1 192 ? 6.650 -9.948 -7.274 1.00 85.88 192 THR A N 1
ATOM 1359 C CA . THR A 1 192 ? 6.750 -8.541 -7.663 1.00 85.88 192 THR A CA 1
ATOM 1360 C C . THR A 1 192 ? 6.712 -7.642 -6.428 1.00 85.88 192 THR A C 1
ATOM 1362 O O . THR A 1 192 ? 5.763 -7.654 -5.643 1.00 85.88 192 THR A O 1
ATOM 1365 N N . THR A 1 193 ? 7.716 -6.776 -6.290 1.00 88.25 193 THR A N 1
ATOM 1366 C CA . THR A 1 193 ? 7.670 -5.704 -5.286 1.00 88.25 193 THR A CA 1
ATOM 1367 C C . THR A 1 193 ? 6.680 -4.645 -5.760 1.00 88.25 193 THR A C 1
ATOM 1369 O O . THR A 1 193 ? 6.964 -3.927 -6.721 1.00 88.25 193 THR A O 1
ATOM 1372 N N . ARG A 1 194 ? 5.525 -4.535 -5.095 1.00 90.06 194 ARG A N 1
ATOM 1373 C CA . ARG A 1 194 ? 4.435 -3.630 -5.484 1.00 90.06 194 ARG A CA 1
ATOM 1374 C C . ARG A 1 194 ? 4.033 -2.718 -4.338 1.00 90.06 194 ARG A C 1
ATOM 1376 O O . ARG A 1 194 ? 3.833 -3.163 -3.210 1.00 90.06 194 ARG A O 1
ATOM 1383 N N . LEU A 1 195 ? 3.857 -1.436 -4.648 1.00 91.31 195 LEU A N 1
ATOM 1384 C CA . LEU A 1 195 ? 3.186 -0.491 -3.759 1.00 91.31 195 LEU A CA 1
ATOM 1385 C C . LEU A 1 195 ? 1.733 -0.312 -4.195 1.00 91.31 195 LEU A C 1
ATOM 1387 O O . LEU A 1 195 ? 1.449 -0.198 -5.387 1.00 91.31 195 LEU A O 1
ATOM 1391 N N . TYR A 1 196 ? 0.835 -0.245 -3.217 1.00 91.25 196 TYR A N 1
ATOM 1392 C CA . TYR A 1 196 ? -0.602 -0.059 -3.411 1.00 91.25 196 TYR A CA 1
ATOM 1393 C C . TYR A 1 196 ? -1.040 1.221 -2.707 1.00 91.25 196 TYR A C 1
ATOM 1395 O O . TYR A 1 196 ? -0.639 1.457 -1.566 1.00 91.25 196 TYR A O 1
ATOM 1403 N N . ALA A 1 197 ? -1.910 2.004 -3.341 1.00 91.75 197 ALA A N 1
ATOM 1404 C CA . ALA A 1 197 ? -2.641 3.087 -2.692 1.00 91.75 197 ALA A CA 1
ATOM 1405 C C . ALA A 1 197 ? -4.132 2.740 -2.644 1.00 91.75 197 ALA A C 1
ATOM 1407 O O . ALA A 1 197 ? -4.779 2.610 -3.679 1.00 91.75 197 ALA A O 1
ATOM 1408 N N . LEU A 1 198 ? -4.689 2.611 -1.442 1.00 91.31 198 LEU A N 1
ATOM 1409 C CA . LEU A 1 198 ? -6.113 2.367 -1.216 1.00 91.31 198 LEU A CA 1
ATOM 1410 C C . LEU A 1 198 ? -6.758 3.619 -0.624 1.00 91.31 198 LEU A C 1
ATOM 1412 O O . LEU A 1 198 ? -6.237 4.184 0.334 1.00 91.31 198 LEU A O 1
ATOM 1416 N N . ALA A 1 199 ? -7.908 4.034 -1.143 1.00 92.12 199 ALA A N 1
ATOM 1417 C CA . ALA A 1 199 ? -8.801 4.955 -0.454 1.00 92.12 199 ALA A CA 1
ATOM 1418 C C . ALA A 1 199 ? -9.720 4.138 0.456 1.00 92.12 199 ALA A C 1
ATOM 1420 O O . ALA A 1 199 ? -10.408 3.235 -0.018 1.00 92.12 199 ALA A O 1
ATOM 1421 N N . VAL A 1 200 ? -9.711 4.435 1.753 1.00 90.19 200 VAL A N 1
ATOM 1422 C CA . VAL A 1 200 ? -10.450 3.691 2.774 1.00 90.19 200 VAL A CA 1
ATOM 1423 C C . VAL A 1 200 ? -11.354 4.611 3.587 1.00 90.19 200 VAL A C 1
ATOM 1425 O O . VAL A 1 200 ? -10.943 5.693 4.021 1.00 90.19 200 VAL A O 1
ATOM 1428 N N . ASP A 1 201 ? -12.569 4.133 3.848 1.00 82.50 201 ASP A N 1
ATOM 1429 C CA . ASP A 1 201 ? -13.448 4.669 4.888 1.00 82.50 201 ASP A CA 1
ATOM 1430 C C . ASP A 1 201 ? -13.275 3.834 6.154 1.00 82.50 201 ASP A C 1
ATOM 1432 O O . ASP A 1 201 ? -13.970 2.842 6.399 1.00 82.50 201 ASP A O 1
ATOM 1436 N N . LEU A 1 202 ? -12.275 4.206 6.952 1.00 65.56 202 LEU A N 1
ATOM 1437 C CA . LEU A 1 202 ? -12.126 3.653 8.292 1.00 65.56 202 LEU A CA 1
ATOM 1438 C C . LEU A 1 202 ? -13.041 4.434 9.244 1.00 65.56 202 LEU A C 1
ATOM 1440 O O . LEU A 1 202 ? -13.082 5.661 9.146 1.00 65.56 202 LEU A O 1
ATOM 1444 N N . PRO A 1 203 ? -13.768 3.757 10.153 1.00 59.81 203 PRO A N 1
ATOM 1445 C CA . PRO A 1 203 ? -14.541 4.447 11.178 1.00 59.81 203 PRO A CA 1
ATOM 1446 C C . PRO A 1 203 ? -13.625 5.391 11.964 1.00 59.81 203 PRO A C 1
ATOM 1448 O O . PRO A 1 203 ? -12.462 5.056 12.215 1.00 59.81 203 PRO A O 1
ATOM 1451 N N . ASP A 1 204 ? -14.146 6.569 12.314 1.00 50.88 204 ASP A N 1
ATOM 1452 C CA . ASP A 1 204 ? -13.398 7.586 13.049 1.00 50.88 204 ASP A CA 1
ATOM 1453 C C . ASP A 1 204 ? -12.732 6.971 14.286 1.00 50.88 204 ASP A C 1
ATOM 1455 O O . ASP A 1 204 ? -13.378 6.350 15.128 1.00 50.88 204 ASP A O 1
ATOM 1459 N N . GLN A 1 205 ? -11.416 7.160 14.394 1.00 47.66 205 GLN A N 1
ATOM 1460 C CA . GLN A 1 205 ? -10.620 6.733 15.551 1.00 47.66 205 GLN A CA 1
ATOM 1461 C C . GLN A 1 205 ? -10.759 7.705 16.735 1.00 47.66 205 GLN A C 1
ATOM 1463 O O . GLN A 1 205 ? -10.057 7.571 17.734 1.00 47.66 205 GLN A O 1
ATOM 1468 N N . THR A 1 206 ? -11.622 8.719 16.622 1.00 38.38 206 THR A N 1
ATOM 1469 C CA . THR A 1 206 ? -11.946 9.628 17.721 1.00 38.38 206 THR A CA 1
ATOM 1470 C C . THR A 1 206 ? -13.004 8.984 18.609 1.00 38.38 206 THR A C 1
ATOM 1472 O O . THR A 1 206 ? -14.200 9.228 18.441 1.00 38.38 206 THR A O 1
ATOM 1475 N N . GLY A 1 207 ? -12.535 8.133 19.521 1.00 37.50 207 GLY A N 1
ATOM 1476 C CA . GLY A 1 207 ? -13.158 7.939 20.830 1.00 37.50 207 GLY A CA 1
ATOM 1477 C C . GLY A 1 207 ? -12.583 8.941 21.818 1.00 37.50 207 GLY A C 1
ATOM 1478 O O . GLY A 1 207 ? -11.342 9.108 21.806 1.00 37.50 207 GLY A O 1
#

Radius of gyration: 22.23 Å; chains: 1; bounding box: 58×38×94 Å